Protein AF-A0A7W7VR78-F1 (afdb_monomer_lite)

pLDDT: mean 73.39, std 24.03, range [31.95, 98.5]

Organism: NCBI:txid1706840

Radius of gyration: 30.14 Å; chains: 1; bounding box: 74×43×125 Å

Foldseek 3Di:
DDDPVCLQVLLVLLLVLCVVLLCLCLQLLVLLQVFQWEDPVSQVVNVLLLVLSVLLVVLSQVLNVQSVVVPDDDDDRRDRDRHPRDRRDHDPPDGDHDLVSLVVNLVSLLRSLVSQLVSLVVSLVSQVSVVHHSVSSVSSNVSSVVSNVCSVVSVVSSVVNVVPDDDPPPPPPPPPPDDDDDDDDDDDDDDPPPPPPPVVVVVVVVCVVVVDDPDDPVVVVVVVPDDDDDDDDDPPPDDDDDDDDDD

Sequence (247 aa):
MTAPEDVPGALRTISQLAEEYGPALDRAFRVLADGALTGPGAEKLHAGMAERHAAVRHAFTLAFQQVRALGGGDHPAPHIAAPRPMPPPSPGGYVGGDPDRLNALSTELGSAGRGWESAGAALAALLARLGLGTGPGREVGQAGEWVSSQVREVNRRRDDLMKQRPQPGESFGTGDFGTGEFGAPTEPDNVIDALGDEVFAAVEKGADALGLHPLGDAARFLNDNVAEPIGRPPTSSGSRSWPQRAE

Structure (mmCIF, N/CA/C/O bac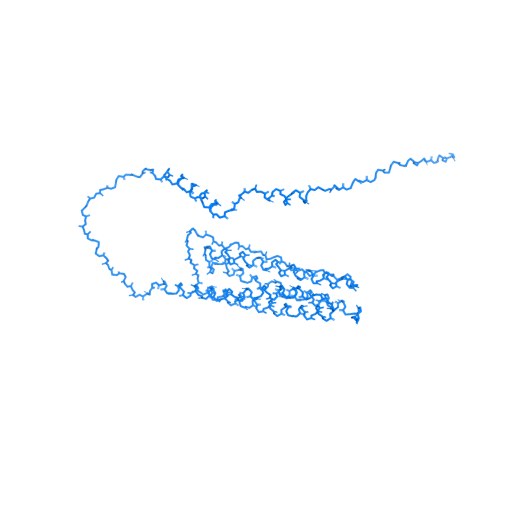kbone):
data_AF-A0A7W7VR78-F1
#
_entry.id   AF-A0A7W7VR78-F1
#
loop_
_atom_site.group_PDB
_atom_site.id
_atom_site.type_symbol
_atom_site.label_atom_id
_atom_site.label_alt_id
_atom_site.label_comp_id
_atom_site.label_asym_id
_atom_site.label_entity_id
_atom_site.label_seq_id
_atom_site.pdbx_PDB_ins_code
_atom_site.Cartn_x
_atom_site.Cartn_y
_atom_site.Cartn_z
_atom_site.occupancy
_atom_site.B_iso_or_equiv
_atom_site.auth_seq_id
_atom_site.auth_comp_id
_atom_site.auth_asym_id
_atom_site.auth_atom_id
_atom_site.pdbx_PDB_model_num
ATOM 1 N N . MET A 1 1 ? -25.988 1.558 19.457 1.00 51.75 1 MET A N 1
ATOM 2 C CA . MET A 1 1 ? -24.968 1.322 20.497 1.00 51.75 1 MET A CA 1
ATOM 3 C C . MET A 1 1 ? -24.300 0.009 20.161 1.00 51.75 1 MET A C 1
ATOM 5 O O . MET A 1 1 ? -24.985 -1.003 20.142 1.00 51.75 1 MET A O 1
ATOM 9 N N . THR A 1 2 ? -23.030 0.047 19.776 1.00 59.22 2 THR A N 1
ATOM 10 C CA . THR A 1 2 ? -22.203 -1.148 19.575 1.00 59.22 2 THR A CA 1
ATOM 11 C C . THR A 1 2 ? -21.925 -1.793 20.925 1.00 59.22 2 THR A C 1
ATOM 13 O O . THR A 1 2 ? -21.711 -1.088 21.913 1.00 59.22 2 THR A O 1
ATOM 16 N N . ALA A 1 3 ? -22.022 -3.120 20.994 1.00 68.25 3 ALA A N 1
ATOM 17 C CA . ALA A 1 3 ? -21.792 -3.823 22.243 1.00 68.25 3 ALA A CA 1
ATOM 18 C C . ALA A 1 3 ? -20.286 -3.781 22.561 1.00 68.25 3 ALA A C 1
ATOM 20 O O . ALA A 1 3 ? -19.472 -4.013 21.665 1.00 68.25 3 ALA A O 1
ATOM 21 N N . PRO A 1 4 ? -19.881 -3.516 23.815 1.00 67.50 4 PRO A N 1
ATOM 22 C CA . PRO A 1 4 ? -18.468 -3.527 24.212 1.00 67.50 4 PRO A CA 1
ATOM 23 C C . PRO A 1 4 ? -17.784 -4.886 23.959 1.00 67.50 4 PRO A C 1
ATOM 25 O O . PRO A 1 4 ? -16.562 -4.959 23.855 1.00 67.50 4 PRO A O 1
ATOM 28 N N . GLU A 1 5 ? -18.570 -5.953 23.792 1.00 72.75 5 GLU A N 1
ATOM 29 C CA . GLU A 1 5 ? -18.108 -7.303 23.455 1.00 72.75 5 GLU A CA 1
ATOM 30 C C . GLU A 1 5 ? -17.544 -7.426 22.025 1.00 72.75 5 GLU A C 1
ATOM 32 O O . GLU A 1 5 ? -16.732 -8.313 21.763 1.00 72.75 5 GLU A O 1
ATOM 37 N N . ASP A 1 6 ? -17.889 -6.511 21.111 1.00 86.81 6 ASP A N 1
ATOM 38 C CA . ASP A 1 6 ? -17.439 -6.561 19.711 1.00 86.81 6 ASP A CA 1
ATOM 39 C C . ASP A 1 6 ? -16.005 -6.025 19.518 1.00 86.81 6 ASP A C 1
ATOM 41 O O . ASP A 1 6 ? -15.344 -6.313 18.514 1.00 86.81 6 ASP A O 1
ATOM 45 N N . VAL A 1 7 ? -15.489 -5.257 20.486 1.00 90.94 7 VAL A N 1
ATOM 46 C CA . VAL A 1 7 ? -14.206 -4.544 20.369 1.00 90.94 7 VAL A CA 1
ATOM 47 C C . VAL A 1 7 ? -13.000 -5.496 20.283 1.00 90.94 7 VAL A C 1
ATOM 49 O O . VAL A 1 7 ? -12.192 -5.333 19.365 1.00 90.94 7 VAL A O 1
ATOM 52 N N . PRO A 1 8 ? -12.847 -6.525 21.145 1.00 90.19 8 PRO A N 1
ATOM 53 C CA . PRO A 1 8 ? -11.721 -7.459 21.041 1.00 90.19 8 PRO A CA 1
ATOM 54 C C . PRO A 1 8 ? -11.700 -8.239 19.718 1.00 90.19 8 PRO A C 1
ATOM 56 O O . PRO A 1 8 ? -10.628 -8.502 19.168 1.00 90.19 8 PRO A O 1
ATOM 59 N N . GLY A 1 9 ? -12.878 -8.592 19.189 1.00 91.44 9 GLY A N 1
ATOM 60 C CA . GLY A 1 9 ? -13.010 -9.255 17.890 1.00 91.44 9 GLY A CA 1
ATOM 61 C C . GLY A 1 9 ? -12.575 -8.352 16.736 1.00 91.44 9 GLY A C 1
ATOM 62 O O . GLY A 1 9 ? -11.853 -8.794 15.838 1.00 91.44 9 GLY A O 1
ATOM 63 N N . ALA A 1 10 ? -12.940 -7.070 16.791 1.00 93.19 10 ALA A N 1
ATOM 64 C CA . ALA A 1 10 ? -12.512 -6.083 15.810 1.00 93.19 10 ALA A CA 1
ATOM 65 C C . ALA A 1 10 ? -10.996 -5.836 15.844 1.00 93.19 10 ALA A C 1
ATOM 67 O O . ALA A 1 10 ? -10.370 -5.847 14.787 1.00 93.19 10 ALA A O 1
ATOM 68 N N . LEU A 1 11 ? -10.389 -5.691 17.030 1.00 93.44 11 LEU A N 1
ATOM 69 C CA . LEU A 1 11 ? -8.932 -5.529 17.163 1.00 93.44 11 LEU A CA 1
ATOM 70 C C . LEU A 1 11 ? -8.175 -6.713 16.552 1.00 93.44 11 LEU A C 1
ATOM 72 O O . LEU A 1 11 ? -7.256 -6.505 15.765 1.00 93.44 11 LEU A O 1
ATOM 76 N N . ARG A 1 12 ? -8.616 -7.946 16.836 1.00 93.00 12 ARG A N 1
ATOM 77 C CA . ARG A 1 12 ? -8.041 -9.156 16.229 1.00 93.00 12 ARG A CA 1
ATOM 78 C C . ARG A 1 12 ? -8.178 -9.149 14.706 1.00 93.00 12 ARG A C 1
ATOM 80 O O . ARG A 1 12 ? -7.225 -9.485 14.014 1.00 93.00 12 ARG A O 1
ATOM 87 N N . THR A 1 13 ? -9.344 -8.760 14.193 1.00 94.44 13 THR A N 1
ATOM 88 C CA . THR A 1 13 ? -9.602 -8.704 12.745 1.00 94.44 13 THR A CA 1
ATOM 89 C C . THR A 1 13 ? -8.691 -7.685 12.059 1.00 94.44 13 THR A C 1
ATOM 91 O O . THR A 1 13 ? -8.121 -7.982 11.015 1.00 94.44 13 THR A O 1
ATOM 94 N N . ILE A 1 14 ? -8.501 -6.502 12.656 1.00 95.06 14 ILE A N 1
ATOM 95 C CA . ILE A 1 14 ? -7.575 -5.485 12.135 1.00 95.06 14 ILE A CA 1
ATOM 96 C C . ILE A 1 14 ? -6.145 -6.028 12.110 1.00 95.06 14 ILE A C 1
ATOM 98 O O . ILE A 1 14 ? -5.465 -5.868 11.099 1.00 95.06 14 ILE A O 1
ATOM 102 N N . SER A 1 15 ? -5.703 -6.699 13.178 1.00 94.25 15 SER A N 1
ATOM 103 C CA . SER A 1 15 ? -4.373 -7.316 13.222 1.00 94.25 15 SER A CA 1
ATOM 104 C C . SER A 1 15 ? -4.187 -8.396 12.159 1.00 94.25 15 SER A C 1
ATOM 106 O O . SER A 1 15 ? -3.175 -8.386 11.469 1.00 94.25 15 SER A O 1
ATOM 108 N N . GLN A 1 16 ? -5.185 -9.256 11.948 1.00 94.69 16 GLN A N 1
ATOM 109 C CA . GLN A 1 16 ? -5.146 -10.278 10.898 1.00 94.69 16 GLN A CA 1
ATOM 110 C C . GLN A 1 16 ? -5.063 -9.663 9.496 1.00 94.69 16 GLN A C 1
ATOM 112 O O . GLN A 1 16 ? -4.213 -10.062 8.708 1.00 94.69 16 GLN A O 1
ATOM 117 N N . LEU A 1 17 ? -5.882 -8.646 9.201 1.00 95.94 17 LEU A N 1
ATOM 118 C CA . LEU A 1 17 ? -5.818 -7.934 7.919 1.00 95.94 17 LEU A CA 1
ATOM 119 C C . LEU A 1 17 ? -4.450 -7.268 7.710 1.00 95.94 17 LEU A C 1
ATOM 121 O O . LEU A 1 17 ? -3.896 -7.310 6.613 1.00 95.94 17 LEU A O 1
ATOM 125 N N . ALA A 1 18 ? -3.898 -6.659 8.757 1.00 94.69 18 ALA A N 1
ATOM 126 C CA . ALA A 1 18 ? -2.592 -6.017 8.712 1.00 94.69 18 ALA A CA 1
ATOM 127 C C . ALA A 1 18 ? -1.454 -7.025 8.469 1.00 94.69 18 ALA A C 1
ATOM 129 O O . ALA A 1 18 ? -0.556 -6.749 7.678 1.00 94.69 18 ALA A O 1
ATOM 130 N N . GLU A 1 19 ? -1.487 -8.189 9.115 1.00 93.88 19 GLU A N 1
ATOM 131 C CA . GLU A 1 19 ? -0.489 -9.251 8.937 1.00 93.88 19 GLU A CA 1
ATOM 132 C C . GLU A 1 19 ? -0.578 -9.907 7.554 1.00 93.88 19 GLU A C 1
ATOM 134 O O . GLU A 1 19 ? 0.448 -10.165 6.926 1.00 93.88 19 GLU A O 1
ATOM 139 N N . GLU A 1 20 ? -1.794 -10.143 7.059 1.00 95.06 20 GLU A N 1
ATOM 140 C CA . GLU A 1 20 ? -2.034 -10.792 5.767 1.00 95.06 20 GLU A CA 1
ATOM 141 C C . GLU A 1 20 ? -1.681 -9.874 4.588 1.00 95.06 20 GLU A C 1
ATOM 143 O O . GLU A 1 20 ? -1.002 -10.293 3.650 1.00 95.06 20 GLU A O 1
ATOM 148 N N . TYR A 1 21 ? -2.106 -8.608 4.643 1.00 94.50 21 TYR A N 1
ATOM 149 C CA . TYR A 1 21 ? -2.006 -7.679 3.512 1.00 94.50 21 TYR A CA 1
ATOM 150 C C . TYR A 1 21 ? -0.906 -6.626 3.663 1.00 94.50 21 TYR A C 1
ATOM 152 O O . TYR A 1 21 ? -0.535 -5.984 2.679 1.00 94.50 21 TYR A O 1
ATOM 160 N N . GLY A 1 22 ? -0.340 -6.456 4.858 1.00 89.81 22 GLY A N 1
ATOM 161 C CA . GLY A 1 22 ? 0.821 -5.601 5.097 1.00 89.81 22 GLY A CA 1
ATOM 162 C C . GLY A 1 22 ? 1.989 -5.871 4.139 1.00 89.81 22 GLY A C 1
ATOM 163 O O . GLY A 1 22 ? 2.419 -4.934 3.471 1.00 89.81 22 GLY A O 1
ATOM 164 N N . PRO A 1 23 ? 2.460 -7.123 3.978 1.00 92.19 23 PRO A N 1
ATOM 165 C CA . PRO A 1 23 ? 3.606 -7.444 3.124 1.00 92.19 23 PRO A CA 1
ATOM 166 C C . PRO A 1 23 ? 3.252 -7.595 1.632 1.00 92.19 23 PRO A C 1
ATOM 168 O O . PRO A 1 23 ? 4.042 -8.151 0.868 1.00 92.19 23 PRO A O 1
ATOM 171 N N . ALA A 1 24 ? 2.081 -7.134 1.174 1.00 94.31 24 ALA A N 1
ATOM 172 C CA . ALA A 1 24 ? 1.609 -7.401 -0.191 1.00 94.31 24 ALA A CA 1
ATOM 173 C C . ALA A 1 24 ? 2.563 -6.892 -1.292 1.00 94.31 24 ALA A C 1
ATOM 175 O O . ALA A 1 24 ? 2.649 -7.504 -2.355 1.00 94.31 24 ALA A O 1
ATOM 176 N N . LEU A 1 25 ? 3.315 -5.812 -1.042 1.00 94.94 25 LEU A N 1
ATOM 177 C CA . LEU A 1 25 ? 4.296 -5.281 -1.996 1.00 94.94 25 LEU A CA 1
ATOM 178 C C . LEU A 1 25 ? 5.682 -5.935 -1.920 1.00 94.94 25 LEU A C 1
ATOM 180 O O . LEU A 1 25 ? 6.511 -5.658 -2.786 1.00 94.94 25 LEU A O 1
ATOM 184 N N . ASP A 1 26 ? 5.963 -6.808 -0.950 1.00 94.12 26 ASP A N 1
ATOM 185 C CA . ASP A 1 26 ? 7.310 -7.365 -0.753 1.00 94.12 26 ASP A CA 1
ATOM 186 C C . ASP A 1 26 ? 7.843 -8.066 -2.003 1.00 94.12 26 ASP A C 1
ATOM 188 O O . ASP A 1 26 ? 9.020 -7.945 -2.347 1.00 94.12 26 ASP A O 1
ATOM 192 N N . ARG A 1 27 ? 6.974 -8.798 -2.707 1.00 94.19 27 ARG A N 1
ATOM 193 C CA . ARG A 1 27 ? 7.345 -9.480 -3.950 1.00 94.19 27 ARG A CA 1
ATOM 194 C C . ARG A 1 27 ? 7.607 -8.490 -5.079 1.00 94.19 27 ARG A C 1
ATOM 196 O O . ARG A 1 27 ? 8.615 -8.627 -5.764 1.00 94.19 27 ARG A O 1
ATOM 203 N N . ALA A 1 28 ? 6.769 -7.464 -5.225 1.00 94.69 28 ALA A N 1
ATOM 204 C CA . ALA A 1 28 ? 6.964 -6.417 -6.226 1.00 94.69 28 ALA A CA 1
ATOM 205 C C . ALA A 1 28 ? 8.278 -5.647 -5.998 1.00 94.69 28 ALA A C 1
ATOM 207 O O . ALA A 1 28 ? 9.018 -5.411 -6.952 1.00 94.69 28 ALA A O 1
ATOM 208 N N . PHE A 1 29 ? 8.621 -5.332 -4.741 1.00 94.19 29 PHE A N 1
ATOM 209 C CA . PHE A 1 29 ? 9.913 -4.733 -4.394 1.00 94.19 29 PHE A CA 1
ATOM 210 C C . PHE A 1 29 ? 11.092 -5.619 -4.796 1.00 94.19 29 PHE A C 1
ATOM 212 O O . PHE A 1 29 ? 12.050 -5.111 -5.372 1.00 94.19 29 PHE A O 1
ATOM 219 N N . ARG A 1 30 ? 11.023 -6.930 -4.529 1.00 93.25 30 ARG A N 1
ATOM 220 C CA . ARG A 1 30 ? 12.087 -7.873 -4.919 1.00 93.25 30 ARG A CA 1
ATOM 221 C C . ARG A 1 30 ? 12.252 -7.939 -6.431 1.00 93.25 30 ARG A C 1
ATOM 223 O O . ARG A 1 30 ? 13.353 -7.736 -6.917 1.00 93.25 30 ARG A O 1
ATOM 230 N N . VAL A 1 31 ? 11.159 -8.119 -7.171 1.00 93.44 31 VAL A N 1
ATOM 231 C CA . VAL A 1 31 ? 11.194 -8.179 -8.641 1.00 93.44 31 VAL A CA 1
ATOM 232 C C . VAL A 1 31 ? 11.776 -6.889 -9.235 1.00 93.44 31 VAL A C 1
ATOM 234 O O . VAL A 1 31 ? 12.556 -6.935 -10.187 1.00 93.44 31 VAL A O 1
ATOM 237 N N . LEU A 1 32 ? 11.436 -5.730 -8.663 1.00 91.19 32 LEU A N 1
ATOM 238 C CA . LEU A 1 32 ? 12.005 -4.452 -9.081 1.00 91.19 32 LEU A CA 1
ATOM 239 C C . LEU A 1 32 ? 13.507 -4.355 -8.763 1.00 91.19 32 LEU A C 1
ATOM 241 O O . LEU A 1 32 ? 14.278 -3.958 -9.635 1.00 91.19 32 LEU A O 1
ATOM 245 N N . ALA A 1 33 ? 13.920 -4.749 -7.555 1.00 88.56 33 ALA A N 1
ATOM 246 C CA . ALA A 1 33 ? 15.322 -4.769 -7.133 1.00 88.56 33 ALA A CA 1
ATOM 247 C C . ALA A 1 33 ? 16.174 -5.745 -7.963 1.00 88.56 33 ALA A C 1
ATOM 249 O O . ALA A 1 33 ? 17.332 -5.455 -8.253 1.00 88.56 33 ALA A O 1
ATOM 250 N N . ASP A 1 34 ? 15.578 -6.843 -8.429 1.00 88.81 34 ASP A N 1
ATOM 251 C CA . ASP A 1 34 ? 16.218 -7.808 -9.323 1.00 88.81 34 ASP A CA 1
ATOM 252 C C . ASP A 1 34 ? 16.432 -7.249 -10.740 1.00 88.81 34 ASP A C 1
ATOM 254 O O . ASP A 1 34 ? 17.023 -7.922 -11.580 1.00 88.81 34 ASP A O 1
ATOM 258 N N . GLY A 1 35 ? 15.991 -6.021 -11.033 1.00 86.94 35 GLY A N 1
ATOM 259 C CA . GLY A 1 35 ? 16.227 -5.347 -12.309 1.00 86.94 35 GLY A CA 1
ATOM 260 C C . GLY A 1 35 ? 15.115 -5.560 -13.334 1.00 86.94 35 GLY A C 1
ATOM 261 O O . GLY A 1 35 ? 15.385 -5.577 -14.534 1.00 86.94 35 GLY A O 1
ATOM 262 N N . ALA A 1 36 ? 13.861 -5.729 -12.894 1.00 90.12 36 ALA A N 1
ATOM 263 C CA . ALA A 1 36 ? 12.715 -5.698 -13.811 1.00 90.12 36 ALA A CA 1
ATOM 264 C C . ALA A 1 36 ? 12.648 -4.389 -14.604 1.00 90.12 36 ALA A C 1
ATOM 266 O O . ALA A 1 36 ? 12.268 -4.378 -15.770 1.00 90.12 36 ALA A O 1
ATOM 267 N N . LEU A 1 37 ? 13.044 -3.288 -13.974 1.00 88.12 37 LEU A N 1
ATOM 268 C CA . LEU A 1 37 ? 13.076 -1.966 -14.568 1.00 88.12 37 LEU A CA 1
ATOM 269 C C . LEU A 1 37 ? 14.305 -1.231 -14.036 1.00 88.12 37 LEU A C 1
ATOM 271 O O . LEU A 1 37 ? 14.565 -1.275 -12.835 1.00 88.12 37 LEU A O 1
ATOM 275 N N . THR A 1 38 ? 15.028 -0.534 -14.909 1.00 87.69 38 THR A N 1
ATOM 276 C CA . THR A 1 38 ? 16.183 0.292 -14.535 1.00 87.69 38 THR A CA 1
ATOM 277 C C . THR A 1 38 ? 15.978 1.761 -14.903 1.00 87.69 38 THR A C 1
ATOM 279 O O . THR A 1 38 ? 15.147 2.112 -15.748 1.00 87.69 38 THR A O 1
ATOM 282 N N . GLY A 1 39 ? 16.738 2.641 -14.248 1.00 86.12 39 GLY A N 1
ATOM 283 C CA . GLY A 1 39 ? 16.732 4.082 -14.504 1.00 86.12 39 GLY A CA 1
ATOM 284 C C . GLY A 1 39 ? 15.610 4.855 -13.787 1.00 86.12 39 GLY A C 1
ATOM 285 O O . GLY A 1 39 ? 14.952 4.321 -12.889 1.00 86.12 39 GLY A O 1
ATOM 286 N N . PRO A 1 40 ? 15.335 6.112 -14.194 1.00 85.75 40 PRO A N 1
ATOM 287 C CA . PRO A 1 40 ? 14.462 7.030 -13.446 1.00 85.75 40 PRO A CA 1
ATOM 288 C C . PRO A 1 40 ? 13.026 6.525 -13.261 1.00 85.75 40 PRO A C 1
ATOM 290 O O . PRO A 1 40 ? 12.329 6.878 -12.310 1.00 85.75 40 PRO A O 1
ATOM 293 N N . GLY A 1 41 ? 12.553 5.694 -14.191 1.00 86.81 41 GLY A N 1
ATOM 294 C CA . GLY A 1 41 ? 11.244 5.063 -14.093 1.00 86.81 41 GLY A CA 1
ATOM 295 C C . GLY A 1 41 ? 11.153 4.039 -12.960 1.00 86.81 41 GLY A C 1
ATOM 296 O O . GLY A 1 41 ? 10.081 3.911 -12.370 1.00 86.81 41 GLY A O 1
ATOM 297 N N . ALA A 1 42 ? 12.245 3.323 -12.672 1.00 89.88 42 ALA A N 1
ATOM 298 C CA . ALA A 1 42 ? 12.335 2.359 -11.578 1.00 89.88 42 ALA A CA 1
ATOM 299 C C . ALA A 1 42 ? 12.353 3.072 -10.229 1.00 89.88 42 ALA A C 1
ATOM 301 O O . ALA A 1 42 ? 11.603 2.706 -9.331 1.00 89.88 42 ALA A O 1
ATOM 302 N N . GLU A 1 43 ? 13.145 4.140 -10.123 1.00 89.00 43 GLU A N 1
ATOM 303 C CA . GLU A 1 43 ? 13.258 4.966 -8.918 1.00 89.00 43 GLU A CA 1
ATOM 304 C C . GLU A 1 43 ? 11.910 5.592 -8.536 1.00 89.00 43 GLU A C 1
ATOM 306 O O . GLU A 1 43 ? 11.481 5.491 -7.387 1.00 89.00 43 GLU A O 1
ATOM 311 N N . LYS A 1 44 ? 11.184 6.157 -9.513 1.00 91.56 44 LYS A N 1
ATOM 312 C CA . LYS A 1 44 ? 9.837 6.713 -9.297 1.00 91.56 44 LYS A CA 1
ATOM 313 C C . LYS A 1 44 ? 8.835 5.656 -8.835 1.00 91.56 44 LYS A C 1
ATOM 315 O O . LYS A 1 44 ? 8.080 5.902 -7.896 1.00 91.56 44 LYS A O 1
ATOM 320 N N . LEU A 1 45 ? 8.825 4.486 -9.480 1.00 93.75 45 LEU A N 1
ATOM 321 C CA . LEU A 1 45 ? 7.934 3.389 -9.096 1.00 93.75 45 LEU A CA 1
ATOM 322 C C . LEU A 1 45 ? 8.259 2.887 -7.684 1.00 93.75 45 LEU A C 1
ATOM 324 O O . LEU A 1 45 ? 7.358 2.713 -6.867 1.00 93.75 45 LEU A O 1
ATOM 328 N N . HIS A 1 46 ? 9.544 2.710 -7.386 1.00 93.69 46 HIS A N 1
ATOM 329 C CA . HIS A 1 46 ? 10.031 2.298 -6.078 1.00 93.69 46 HIS A CA 1
ATOM 330 C C . HIS A 1 46 ? 9.612 3.279 -4.973 1.00 93.69 46 HIS A C 1
ATOM 332 O O . HIS A 1 46 ? 9.050 2.862 -3.961 1.00 93.69 46 HIS A O 1
ATOM 338 N N . ALA A 1 47 ? 9.846 4.580 -5.176 1.00 93.12 47 ALA A N 1
ATOM 339 C CA . ALA A 1 47 ? 9.462 5.622 -4.228 1.00 93.12 47 ALA A CA 1
ATOM 340 C C . ALA A 1 47 ? 7.945 5.638 -3.983 1.00 93.12 47 ALA A C 1
ATOM 342 O O . ALA A 1 47 ? 7.515 5.639 -2.831 1.00 93.12 47 ALA A O 1
ATOM 343 N N . GLY A 1 48 ? 7.139 5.554 -5.048 1.00 95.81 48 GLY A N 1
ATOM 344 C CA . GLY A 1 48 ? 5.681 5.495 -4.927 1.00 95.81 48 GLY A CA 1
ATOM 345 C C . GLY A 1 48 ? 5.193 4.253 -4.171 1.00 95.81 48 GLY A C 1
ATOM 346 O O . GLY A 1 48 ? 4.333 4.358 -3.299 1.00 95.81 48 GLY A O 1
ATOM 347 N N . MET A 1 49 ? 5.779 3.078 -4.429 1.00 96.25 49 MET A N 1
ATOM 348 C CA . MET A 1 49 ? 5.471 1.858 -3.671 1.00 96.25 49 MET A CA 1
ATOM 349 C C . MET A 1 49 ? 5.808 2.009 -2.183 1.00 96.25 49 MET A C 1
ATOM 351 O O . MET A 1 49 ? 5.012 1.616 -1.329 1.00 96.25 49 MET A O 1
ATOM 355 N N . ALA A 1 50 ? 6.962 2.599 -1.859 1.00 94.88 50 ALA A N 1
ATOM 356 C CA . ALA A 1 50 ? 7.385 2.816 -0.477 1.00 94.88 50 ALA A CA 1
ATOM 357 C C . ALA A 1 50 ? 6.457 3.795 0.257 1.00 94.88 50 ALA A C 1
ATOM 359 O O . ALA A 1 50 ? 6.046 3.527 1.387 1.00 94.88 50 ALA A O 1
ATOM 360 N N . GLU A 1 51 ? 6.069 4.886 -0.406 1.00 95.56 51 GLU A N 1
ATOM 361 C CA . GLU A 1 51 ? 5.112 5.865 0.112 1.00 95.56 51 GLU A CA 1
ATOM 362 C C . GLU A 1 51 ? 3.751 5.218 0.406 1.00 95.56 51 GLU A C 1
ATOM 364 O O . GLU A 1 51 ? 3.216 5.357 1.507 1.00 95.56 51 GLU A O 1
ATOM 369 N N . ARG A 1 52 ? 3.196 4.451 -0.542 1.00 97.06 52 ARG A N 1
ATOM 370 C CA . ARG A 1 52 ? 1.898 3.784 -0.353 1.00 97.06 52 ARG A CA 1
ATOM 371 C C . ARG A 1 52 ? 1.949 2.697 0.707 1.00 97.06 52 ARG A C 1
ATOM 373 O O . ARG A 1 52 ? 1.019 2.586 1.499 1.00 97.06 52 ARG A O 1
ATOM 380 N N . HIS A 1 53 ? 3.050 1.959 0.799 1.00 95.12 53 HIS A N 1
ATOM 381 C CA . HIS A 1 53 ? 3.247 1.015 1.891 1.00 95.12 53 HIS A CA 1
ATOM 382 C C . HIS A 1 53 ? 3.263 1.723 3.253 1.00 95.12 53 HIS A C 1
ATOM 384 O O . HIS A 1 53 ? 2.643 1.253 4.206 1.00 95.12 53 HIS A O 1
ATOM 390 N N . ALA A 1 54 ? 3.945 2.866 3.372 1.00 94.06 54 ALA A N 1
ATOM 391 C CA . ALA A 1 54 ? 3.934 3.660 4.599 1.00 94.06 54 ALA A CA 1
ATOM 392 C C . ALA A 1 54 ? 2.520 4.164 4.945 1.00 94.06 54 ALA A C 1
ATOM 394 O O . ALA A 1 54 ? 2.116 4.070 6.105 1.00 94.06 54 ALA A O 1
ATOM 395 N N . ALA A 1 55 ? 1.749 4.609 3.947 1.00 95.50 55 ALA A N 1
ATOM 396 C CA . ALA A 1 55 ? 0.357 5.021 4.127 1.00 95.50 55 ALA A CA 1
ATOM 397 C C . ALA A 1 55 ? -0.533 3.866 4.625 1.00 95.50 55 ALA A C 1
ATOM 399 O O . ALA A 1 55 ? -1.241 4.023 5.615 1.00 95.50 55 ALA A O 1
ATOM 400 N N . VAL A 1 56 ? -0.432 2.675 4.024 1.00 96.44 56 VAL A N 1
ATOM 401 C CA . VAL A 1 56 ? -1.177 1.478 4.462 1.00 96.44 56 VAL A CA 1
ATOM 402 C C . VAL A 1 56 ? -0.834 1.107 5.909 1.00 96.44 56 VAL A C 1
ATOM 404 O O . VAL A 1 56 ? -1.729 0.855 6.717 1.00 96.44 56 VAL A O 1
ATOM 407 N N . ARG A 1 57 ? 0.454 1.140 6.279 1.00 95.25 57 ARG A N 1
ATOM 408 C CA . ARG A 1 57 ? 0.900 0.908 7.666 1.00 95.25 57 ARG A CA 1
ATOM 409 C C . ARG A 1 57 ? 0.285 1.894 8.650 1.00 95.25 57 ARG A C 1
ATOM 411 O O . ARG A 1 57 ? -0.153 1.501 9.736 1.00 95.25 57 ARG A O 1
ATOM 418 N N . HIS A 1 58 ? 0.280 3.169 8.274 1.00 95.31 58 HIS A N 1
ATOM 419 C CA . HIS A 1 58 ? -0.300 4.226 9.085 1.00 95.31 58 HIS A CA 1
ATOM 420 C C . HIS A 1 58 ? -1.808 4.014 9.259 1.00 95.31 58 HIS A C 1
ATOM 422 O O . HIS A 1 58 ? -2.286 4.008 10.392 1.00 95.31 58 HIS A O 1
ATOM 428 N N . ALA A 1 59 ? -2.532 3.730 8.175 1.00 97.19 59 ALA A N 1
ATOM 429 C CA . ALA A 1 59 ? -3.972 3.504 8.192 1.00 97.19 59 ALA A CA 1
ATOM 430 C C . ALA A 1 59 ? -4.377 2.329 9.102 1.00 97.19 59 ALA A C 1
ATOM 432 O O . ALA A 1 59 ? -5.265 2.477 9.943 1.00 97.19 59 ALA A O 1
ATOM 433 N N . PHE A 1 60 ? -3.698 1.179 9.018 1.00 96.56 60 PHE A N 1
ATOM 434 C CA . PHE A 1 60 ? -3.970 0.053 9.923 1.00 96.56 60 PHE A CA 1
ATOM 435 C C . PHE A 1 60 ? -3.698 0.400 11.392 1.00 96.56 60 PHE A C 1
ATOM 437 O O . PHE A 1 60 ? -4.502 0.065 12.265 1.00 96.56 60 PHE A O 1
ATOM 444 N N . THR A 1 61 ? -2.604 1.116 11.671 1.00 95.31 61 THR A N 1
ATOM 445 C CA . THR A 1 61 ? -2.286 1.595 13.027 1.00 95.31 61 THR A CA 1
ATOM 446 C C . THR A 1 61 ? -3.370 2.536 13.556 1.00 95.31 61 THR A C 1
ATOM 448 O O . THR A 1 61 ? -3.828 2.379 14.688 1.00 95.31 61 THR A O 1
ATOM 451 N N . LEU A 1 62 ? -3.816 3.486 12.731 1.00 96.19 62 LEU A N 1
ATOM 452 C CA . LEU A 1 62 ? -4.851 4.454 13.079 1.00 96.19 62 LEU A CA 1
ATOM 453 C C . LEU A 1 62 ? -6.188 3.757 13.363 1.00 96.19 62 LEU A C 1
ATOM 455 O O . LEU A 1 62 ? -6.809 4.016 14.393 1.00 96.19 62 LEU A O 1
ATOM 459 N N . ALA A 1 63 ? -6.608 2.830 12.498 1.00 96.25 63 ALA A N 1
ATOM 460 C CA . ALA A 1 63 ? -7.828 2.051 12.694 1.00 96.25 63 ALA A CA 1
ATOM 461 C C . ALA A 1 63 ? -7.787 1.243 13.998 1.00 96.25 63 ALA A C 1
ATOM 463 O O . ALA A 1 63 ? -8.756 1.228 14.758 1.00 96.25 63 ALA A O 1
ATOM 464 N N . PHE A 1 64 ? -6.648 0.612 14.292 1.00 95.12 64 PHE A N 1
ATOM 465 C CA . PHE A 1 64 ? -6.458 -0.126 15.535 1.00 95.12 64 PHE A CA 1
ATOM 466 C C . PHE A 1 64 ? -6.598 0.775 16.768 1.00 95.12 64 PHE A C 1
ATOM 468 O O . PHE A 1 64 ? -7.302 0.430 17.716 1.00 95.12 64 PHE A O 1
ATOM 475 N N . GLN A 1 65 ? -5.966 1.952 16.750 1.00 93.88 65 GLN A N 1
ATOM 476 C CA . GLN A 1 65 ? -6.056 2.927 17.839 1.00 93.88 65 GLN A CA 1
ATOM 477 C C . GLN A 1 65 ? -7.489 3.434 18.041 1.00 93.88 65 GLN A C 1
ATOM 479 O O . GLN A 1 65 ? -7.944 3.523 19.182 1.00 93.88 65 GLN A O 1
ATOM 484 N N . GLN A 1 66 ? -8.220 3.704 16.955 1.00 94.62 66 GLN A N 1
ATOM 485 C CA . GLN A 1 66 ? -9.625 4.122 17.009 1.00 94.62 66 GLN A CA 1
ATOM 486 C C . GLN A 1 66 ? -10.515 3.057 17.657 1.00 94.62 66 GLN A C 1
ATOM 488 O O . GLN A 1 66 ? -11.328 3.380 18.520 1.00 94.62 66 GLN A O 1
ATOM 493 N N . VAL A 1 67 ? -10.339 1.784 17.290 1.00 93.75 67 VAL A N 1
ATOM 494 C CA . VAL A 1 67 ? -11.095 0.680 17.899 1.00 93.75 67 VAL A CA 1
ATOM 495 C C . VAL A 1 67 ? -10.691 0.475 19.360 1.00 93.75 67 VAL A C 1
ATOM 497 O O . VAL A 1 67 ? -11.558 0.279 20.209 1.00 93.75 67 VAL A O 1
ATOM 500 N N . ARG A 1 68 ? -9.399 0.582 19.694 1.00 92.25 68 ARG A N 1
ATOM 501 C CA . ARG A 1 68 ? -8.916 0.450 21.079 1.00 92.25 68 ARG A CA 1
ATOM 502 C C . ARG A 1 68 ? -9.517 1.523 21.990 1.00 92.25 68 ARG A C 1
ATOM 504 O O . ARG A 1 68 ? -9.900 1.214 23.117 1.00 92.25 68 ARG A O 1
ATOM 511 N N . ALA A 1 69 ? -9.663 2.750 21.489 1.00 92.06 69 ALA A N 1
ATOM 512 C CA . ALA A 1 69 ? -10.255 3.868 22.222 1.00 92.06 69 ALA A CA 1
ATOM 513 C C . ALA A 1 69 ? -11.730 3.651 22.621 1.00 92.06 69 ALA A C 1
ATOM 515 O O . ALA A 1 69 ? -12.204 4.317 23.537 1.00 92.06 69 ALA A O 1
ATOM 516 N N . LEU A 1 70 ? -12.445 2.698 22.005 1.00 90.25 70 LEU A N 1
ATOM 517 C CA . LEU A 1 70 ? -13.818 2.332 22.388 1.00 90.25 70 LEU A CA 1
ATOM 518 C C . LEU A 1 70 ? -13.908 1.507 23.688 1.00 90.25 70 LEU A C 1
ATOM 520 O O . LEU A 1 70 ? -15.009 1.159 24.107 1.00 90.25 70 LEU A O 1
ATOM 524 N N . GLY A 1 71 ? -12.779 1.197 24.332 1.00 82.50 71 GLY A N 1
ATOM 525 C CA . GLY A 1 71 ? -12.731 0.433 25.585 1.00 82.50 71 GLY A CA 1
ATOM 526 C C . GLY A 1 71 ? -12.157 -0.978 25.437 1.00 82.50 71 GLY A C 1
ATOM 527 O O . GLY A 1 71 ? -12.464 -1.855 26.240 1.00 82.50 71 GLY A O 1
ATOM 528 N N . GLY A 1 72 ? -11.338 -1.213 24.406 1.00 68.25 72 GLY A N 1
ATOM 529 C CA . GLY A 1 72 ? -10.697 -2.505 24.162 1.00 68.25 72 GLY A CA 1
ATOM 530 C C . GLY A 1 72 ? -9.535 -2.773 25.120 1.00 68.25 72 GLY A C 1
ATOM 531 O O . GLY A 1 72 ? -8.726 -1.883 25.379 1.00 68.25 72 GLY A O 1
ATOM 532 N N . GLY A 1 73 ? -9.448 -4.010 25.623 1.00 64.75 73 GLY A N 1
ATOM 533 C CA . GLY A 1 73 ? -8.356 -4.480 26.486 1.00 64.75 73 GLY A CA 1
ATOM 534 C C . GLY A 1 73 ? -6.972 -4.469 25.818 1.00 64.75 73 GLY A C 1
ATOM 535 O O . GLY A 1 73 ? -6.807 -4.014 24.685 1.00 64.75 73 GLY A O 1
ATOM 536 N N . ASP A 1 74 ? -5.965 -4.996 26.519 1.00 70.62 74 ASP A N 1
ATOM 537 C CA . ASP A 1 74 ? -4.582 -5.097 26.028 1.00 70.62 74 ASP A CA 1
ATOM 538 C C . ASP A 1 74 ? -4.460 -6.124 24.887 1.00 70.62 74 ASP A C 1
ATOM 540 O O . ASP A 1 74 ? -4.073 -7.275 25.075 1.00 70.62 74 ASP A O 1
ATOM 544 N N . HIS A 1 75 ? -4.826 -5.712 23.674 1.00 77.25 75 HIS A N 1
ATOM 545 C CA . HIS A 1 75 ? -4.474 -6.424 22.452 1.00 77.25 75 HIS A CA 1
ATOM 546 C C . HIS A 1 75 ? -3.200 -5.805 21.861 1.00 77.25 75 HIS A C 1
ATOM 548 O O . HIS A 1 75 ? -3.105 -4.571 21.801 1.00 77.25 75 HIS A O 1
ATOM 554 N N . PRO A 1 76 ? -2.216 -6.613 21.423 1.00 79.50 76 PRO A N 1
ATOM 555 C CA . PRO A 1 76 ? -1.014 -6.082 20.799 1.00 79.50 76 PRO A CA 1
ATOM 556 C C . PRO A 1 76 ? -1.373 -5.337 19.513 1.00 79.50 76 PRO A C 1
ATOM 558 O O . PRO A 1 76 ? -2.246 -5.761 18.753 1.00 79.50 76 PRO A O 1
ATOM 561 N N . ALA A 1 77 ? -0.694 -4.215 19.286 1.00 78.62 77 ALA A N 1
ATOM 562 C CA . ALA A 1 77 ? -0.856 -3.457 18.057 1.00 78.62 77 ALA A CA 1
ATOM 563 C C . ALA A 1 77 ? -0.427 -4.301 16.842 1.00 78.62 77 ALA A C 1
ATOM 565 O O . ALA A 1 77 ? 0.532 -5.071 16.954 1.00 78.62 77 ALA A O 1
ATOM 566 N N . PRO A 1 78 ? -1.091 -4.138 15.684 1.00 80.69 78 PRO A N 1
ATOM 567 C CA . PRO A 1 78 ? -0.711 -4.811 14.453 1.00 80.69 78 PRO A CA 1
ATOM 568 C C . PRO A 1 78 ? 0.739 -4.492 14.108 1.00 80.69 78 PRO A C 1
ATOM 570 O O . PRO A 1 78 ? 1.131 -3.322 14.040 1.00 80.69 78 PRO A O 1
ATOM 573 N N . HIS A 1 79 ? 1.537 -5.527 13.855 1.00 79.38 79 HIS A N 1
ATOM 574 C CA . HIS A 1 79 ? 2.890 -5.346 13.359 1.00 79.38 79 HIS A CA 1
ATOM 575 C C . HIS A 1 79 ? 2.907 -5.494 11.844 1.00 79.38 79 HIS A C 1
ATOM 577 O O . HIS A 1 79 ? 2.928 -6.598 11.311 1.00 79.38 79 HIS A O 1
ATOM 583 N N . ILE A 1 80 ? 2.963 -4.364 11.147 1.00 78.12 80 ILE A N 1
ATOM 584 C CA . ILE A 1 80 ? 3.311 -4.360 9.731 1.00 78.12 80 ILE A CA 1
ATOM 585 C C . ILE A 1 80 ? 4.781 -3.987 9.645 1.00 78.12 80 ILE A C 1
ATOM 587 O O . ILE A 1 80 ? 5.158 -2.838 9.931 1.00 78.12 80 ILE A O 1
ATOM 591 N N . ALA A 1 81 ? 5.606 -4.968 9.282 1.00 76.00 81 ALA A N 1
ATOM 592 C CA . ALA A 1 81 ? 7.021 -4.749 9.050 1.00 76.00 81 ALA A CA 1
ATOM 593 C C . ALA A 1 81 ? 7.191 -3.646 8.000 1.00 76.00 81 ALA A C 1
ATOM 595 O O . ALA A 1 81 ? 6.453 -3.580 7.018 1.00 76.00 81 ALA A O 1
ATOM 596 N N . ALA A 1 82 ? 8.152 -2.748 8.215 1.00 68.62 82 ALA A N 1
ATOM 597 C CA . ALA A 1 82 ? 8.609 -1.938 7.098 1.00 68.62 82 ALA A CA 1
ATOM 598 C C . ALA A 1 82 ? 9.168 -2.905 6.042 1.00 68.62 82 ALA A C 1
ATOM 600 O O . ALA A 1 82 ? 9.860 -3.859 6.430 1.00 68.62 82 ALA A O 1
ATOM 601 N N . PRO A 1 83 ? 8.919 -2.670 4.742 1.00 66.38 83 PRO A N 1
ATOM 602 C CA . PRO A 1 83 ? 9.644 -3.418 3.742 1.00 66.38 83 PRO A CA 1
ATOM 603 C C . PRO A 1 83 ? 11.132 -3.159 3.996 1.00 66.38 83 PRO A C 1
ATOM 605 O O . PRO A 1 83 ? 11.522 -2.124 4.553 1.00 66.38 83 PRO A O 1
ATOM 608 N N . ARG A 1 84 ? 11.986 -4.080 3.565 1.00 66.06 84 ARG A N 1
ATOM 609 C CA . ARG A 1 84 ? 13.410 -3.788 3.390 1.00 66.06 84 ARG A CA 1
ATOM 610 C C . ARG A 1 84 ? 13.650 -3.591 1.898 1.00 66.06 84 ARG A C 1
ATOM 612 O O . ARG A 1 84 ? 14.153 -4.519 1.264 1.00 66.06 84 ARG A O 1
ATOM 619 N N . PRO A 1 85 ? 13.222 -2.459 1.303 1.00 61.81 85 PRO A N 1
ATOM 620 C CA . PRO A 1 85 ? 13.500 -2.234 -0.095 1.00 61.81 85 PRO A CA 1
ATOM 621 C C . PRO A 1 85 ? 15.008 -2.099 -0.254 1.00 61.81 85 PRO A C 1
ATOM 623 O O . PRO A 1 85 ? 15.632 -1.244 0.378 1.00 61.81 85 PRO A O 1
ATOM 626 N N . MET A 1 86 ? 15.593 -2.943 -1.093 1.00 67.75 86 MET A N 1
ATOM 627 C CA . MET A 1 86 ? 16.879 -2.606 -1.681 1.00 67.75 86 MET A CA 1
ATOM 628 C C . MET A 1 86 ? 16.590 -1.651 -2.841 1.00 67.75 86 MET A C 1
ATOM 630 O O . MET A 1 86 ? 15.692 -1.948 -3.636 1.00 67.75 86 MET A O 1
ATOM 634 N N . PRO A 1 87 ? 17.294 -0.510 -2.932 1.00 67.50 87 PRO A N 1
ATOM 635 C CA . PRO A 1 87 ? 17.133 0.374 -4.072 1.00 67.50 87 PRO A CA 1
ATOM 636 C C . PRO A 1 87 ? 17.403 -0.411 -5.362 1.00 67.50 87 PRO A C 1
ATOM 638 O O . PRO A 1 87 ? 18.309 -1.253 -5.373 1.00 67.50 87 PRO A O 1
ATOM 641 N N . PRO A 1 88 ? 16.632 -0.170 -6.439 1.00 64.12 88 PRO A N 1
ATOM 642 C CA . PRO A 1 88 ? 16.942 -0.780 -7.71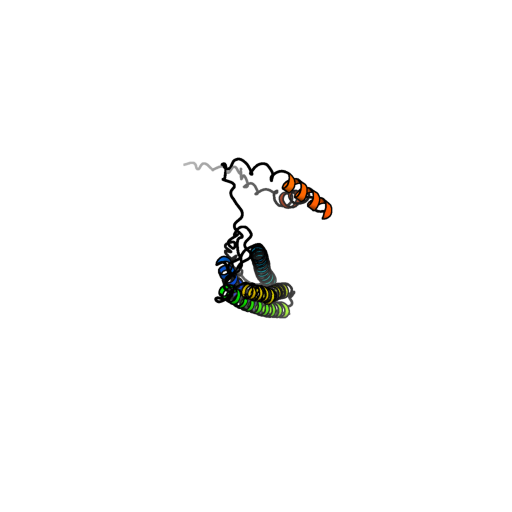9 1.00 64.12 88 PRO A CA 1
ATOM 643 C C . PRO A 1 88 ? 18.352 -0.351 -8.154 1.00 64.12 88 PRO A C 1
ATOM 645 O O . PRO A 1 88 ? 18.786 0.756 -7.820 1.00 64.12 88 PRO A O 1
ATOM 648 N N . PRO A 1 89 ? 19.084 -1.197 -8.895 1.00 63.34 89 PRO A N 1
ATOM 649 C CA . PRO A 1 89 ? 20.370 -0.798 -9.447 1.00 63.34 89 PRO A CA 1
ATOM 650 C C . PRO A 1 89 ? 20.191 0.450 -10.325 1.00 63.34 89 PRO A C 1
ATOM 652 O O . PRO A 1 89 ? 19.325 0.469 -11.203 1.00 63.34 89 PRO A O 1
ATOM 655 N N . SER A 1 90 ? 21.016 1.480 -10.102 1.00 57.03 90 SER A N 1
ATOM 656 C CA . SER A 1 90 ? 21.106 2.668 -10.964 1.00 57.03 90 SER A CA 1
ATOM 657 C C . SER A 1 90 ? 22.244 2.482 -11.978 1.00 57.03 90 SER A C 1
ATOM 659 O O . SER A 1 90 ? 23.384 2.846 -11.685 1.00 57.03 90 SER A O 1
ATOM 661 N N . PRO A 1 91 ? 22.006 1.911 -13.174 1.00 55.38 91 PRO A N 1
ATOM 662 C CA . PRO A 1 91 ? 22.973 2.005 -14.255 1.00 55.38 91 PRO A CA 1
ATOM 663 C C . PRO A 1 91 ? 22.920 3.426 -14.827 1.00 55.38 91 PRO A C 1
ATOM 665 O O . PRO A 1 91 ? 21.839 3.950 -15.098 1.00 55.38 91 PRO A O 1
ATOM 668 N N . GLY A 1 92 ? 24.079 4.059 -15.012 1.00 47.44 92 GLY A N 1
ATOM 669 C CA . GLY A 1 92 ? 24.174 5.388 -15.618 1.00 47.44 92 GLY A CA 1
ATOM 670 C C . GLY A 1 92 ? 23.444 5.440 -16.965 1.00 47.44 92 GLY A C 1
ATOM 671 O O . GLY A 1 92 ? 23.885 4.837 -17.937 1.00 47.44 92 GLY A O 1
ATOM 672 N N . GLY A 1 93 ? 22.296 6.120 -17.007 1.00 50.91 93 GLY A N 1
ATOM 673 C CA . GLY A 1 93 ? 21.559 6.461 -18.229 1.00 50.91 93 GLY A CA 1
ATOM 674 C C . GLY A 1 93 ? 20.799 5.337 -18.954 1.00 50.91 93 GLY A C 1
ATOM 675 O O . GLY A 1 93 ? 19.953 5.654 -19.789 1.00 50.91 93 GLY A O 1
ATOM 676 N N . TYR A 1 94 ? 21.023 4.052 -18.657 1.00 52.16 94 TYR A N 1
ATOM 677 C CA . TYR A 1 94 ? 20.340 2.958 -19.366 1.00 52.16 94 TYR A CA 1
ATOM 678 C C . TYR A 1 94 ? 18.895 2.752 -18.880 1.00 52.16 94 TYR A C 1
ATOM 680 O O . TYR A 1 94 ? 18.643 2.230 -17.788 1.00 52.16 94 TYR A O 1
ATOM 688 N N . VAL A 1 95 ? 17.937 3.109 -19.741 1.00 63.72 95 VAL A N 1
ATOM 689 C CA . VAL A 1 95 ? 16.530 2.702 -19.634 1.00 63.72 95 VAL A CA 1
ATOM 690 C C . VAL A 1 95 ? 16.413 1.299 -20.221 1.00 63.72 95 VAL A C 1
ATOM 692 O O . VAL A 1 95 ? 16.458 1.116 -21.433 1.00 63.72 95 VAL A O 1
ATOM 695 N N . GLY A 1 96 ? 16.311 0.298 -19.355 1.00 67.56 96 GLY A N 1
ATOM 696 C CA . GLY A 1 96 ? 16.237 -1.102 -19.745 1.00 67.56 96 GLY A CA 1
ATOM 697 C C . GLY A 1 96 ? 15.425 -1.918 -18.750 1.00 67.56 96 GLY A C 1
ATOM 698 O O . GLY A 1 96 ? 15.010 -1.442 -17.692 1.00 67.56 96 GLY A O 1
ATOM 699 N N . GLY A 1 97 ? 15.158 -3.161 -19.117 1.00 78.62 97 GLY A N 1
ATOM 700 C CA . GLY A 1 97 ? 14.449 -4.109 -18.274 1.00 78.62 97 GLY A CA 1
ATOM 701 C C . GLY A 1 97 ? 14.406 -5.473 -18.936 1.00 78.62 97 GLY A C 1
ATOM 702 O O . GLY A 1 97 ? 14.499 -5.588 -20.160 1.00 78.62 97 GLY A O 1
ATOM 703 N N . ASP A 1 98 ? 14.272 -6.505 -18.117 1.00 84.31 98 ASP A N 1
ATOM 704 C CA . ASP A 1 98 ? 13.963 -7.845 -18.595 1.00 84.31 98 ASP A CA 1
ATOM 705 C C . ASP A 1 98 ? 12.438 -7.956 -18.788 1.00 84.31 98 ASP A C 1
ATOM 707 O O . ASP A 1 98 ? 11.689 -7.811 -17.816 1.00 84.31 98 ASP A O 1
ATOM 711 N N . PRO A 1 99 ? 11.945 -8.192 -20.015 1.00 87.00 99 PRO A N 1
ATOM 712 C CA . PRO A 1 99 ? 10.516 -8.288 -20.284 1.00 87.00 99 PRO A CA 1
ATOM 713 C C . PRO A 1 99 ? 9.785 -9.361 -19.475 1.00 87.00 99 PRO A C 1
ATOM 715 O O . PRO A 1 99 ? 8.631 -9.144 -19.092 1.00 87.00 99 PRO A O 1
ATOM 718 N N . ASP A 1 100 ? 10.447 -10.480 -19.174 1.00 89.25 100 ASP A N 1
ATOM 719 C CA . ASP A 1 100 ? 9.857 -11.545 -18.362 1.00 89.25 100 ASP A CA 1
ATOM 720 C C . ASP A 1 100 ? 9.688 -11.074 -16.912 1.00 89.25 100 ASP A C 1
ATOM 722 O O . ASP A 1 100 ? 8.656 -11.310 -16.276 1.00 89.25 100 ASP A O 1
ATOM 726 N N . ARG A 1 101 ? 10.649 -10.292 -16.408 1.00 92.69 101 ARG A N 1
ATOM 727 C CA . ARG A 1 101 ? 10.563 -9.666 -15.083 1.00 92.69 101 ARG A CA 1
ATOM 728 C C . ARG A 1 101 ? 9.566 -8.516 -15.036 1.00 92.69 101 ARG A C 1
ATOM 730 O O . ARG A 1 101 ? 8.923 -8.340 -14.008 1.00 92.69 101 ARG A O 1
ATOM 737 N N . LEU A 1 102 ? 9.374 -7.762 -16.120 1.00 92.94 102 LEU A N 1
ATOM 738 C CA . LEU A 1 102 ? 8.288 -6.775 -16.207 1.00 92.94 102 LEU A CA 1
ATOM 739 C C . LEU A 1 102 ? 6.914 -7.450 -16.150 1.00 92.94 102 LEU A C 1
ATOM 741 O O . LEU A 1 102 ? 5.998 -6.919 -15.526 1.00 92.94 102 LEU A O 1
ATOM 745 N N . ASN A 1 103 ? 6.774 -8.637 -16.745 1.00 94.38 103 ASN A N 1
ATOM 746 C CA . ASN A 1 103 ? 5.553 -9.431 -16.637 1.00 94.38 103 ASN A CA 1
ATOM 747 C C . ASN A 1 103 ? 5.342 -9.993 -15.217 1.00 94.38 103 ASN A C 1
ATOM 749 O O . ASN A 1 103 ? 4.224 -9.989 -14.697 1.00 94.38 103 ASN A O 1
ATOM 753 N N . ALA A 1 104 ? 6.416 -10.431 -14.554 1.00 95.62 104 ALA A N 1
ATOM 754 C CA . ALA A 1 104 ? 6.360 -10.802 -13.141 1.00 95.62 104 ALA A CA 1
ATOM 755 C C . ALA A 1 104 ? 5.973 -9.596 -12.266 1.00 95.62 104 ALA A C 1
ATOM 757 O O . ALA A 1 104 ? 5.082 -9.699 -11.427 1.00 95.62 104 ALA A O 1
ATOM 758 N N . LEU A 1 105 ? 6.568 -8.426 -12.516 1.00 95.75 105 LEU A N 1
ATOM 759 C CA . LEU A 1 105 ? 6.282 -7.193 -11.788 1.00 95.75 105 LEU A CA 1
ATOM 760 C C . LEU A 1 105 ? 4.818 -6.779 -11.948 1.00 95.75 105 LEU A C 1
ATOM 762 O O . LEU A 1 105 ? 4.168 -6.452 -10.961 1.00 95.75 105 LEU A O 1
ATOM 766 N N . SER A 1 106 ? 4.279 -6.815 -13.168 1.00 96.81 106 SER A N 1
ATOM 767 C CA . SER A 1 106 ? 2.879 -6.463 -13.419 1.00 96.81 106 SER A CA 1
ATOM 768 C C . SER A 1 106 ? 1.910 -7.429 -12.727 1.00 96.81 106 SER A C 1
ATOM 770 O O . SER A 1 106 ? 0.891 -6.995 -12.184 1.00 96.81 106 SER A O 1
ATOM 772 N N . THR A 1 107 ? 2.259 -8.717 -12.666 1.00 97.44 107 THR A N 1
ATOM 773 C CA . THR A 1 107 ? 1.503 -9.741 -11.932 1.00 97.44 107 THR A CA 1
ATOM 774 C C . THR A 1 107 ? 1.495 -9.460 -10.429 1.00 97.44 107 THR A C 1
ATOM 776 O O . THR A 1 107 ? 0.425 -9.435 -9.816 1.00 97.44 107 THR A O 1
ATOM 779 N N . GLU A 1 108 ? 2.665 -9.201 -9.842 1.00 97.81 108 GLU A N 1
ATOM 780 C CA . GLU A 1 108 ? 2.803 -8.935 -8.407 1.00 97.81 108 GLU A CA 1
ATOM 781 C C . GLU A 1 108 ? 2.128 -7.614 -8.005 1.00 97.81 108 GLU A C 1
ATOM 783 O O . GLU A 1 108 ? 1.387 -7.583 -7.025 1.00 97.81 108 GLU A O 1
ATOM 788 N N . LEU A 1 109 ? 2.272 -6.547 -8.803 1.00 97.81 109 LEU A N 1
ATOM 789 C CA . LEU A 1 109 ? 1.550 -5.285 -8.595 1.00 97.81 109 LEU A CA 1
ATOM 790 C C . LEU A 1 109 ? 0.033 -5.491 -8.668 1.00 97.81 109 LEU A C 1
ATOM 792 O O . LEU A 1 109 ? -0.696 -5.027 -7.798 1.00 97.81 109 LEU A O 1
ATOM 796 N N . GLY A 1 110 ? -0.458 -6.225 -9.670 1.00 98.06 110 GLY A N 1
ATOM 797 C CA . GLY A 1 110 ? -1.887 -6.504 -9.798 1.00 98.06 110 GLY A CA 1
ATOM 798 C C . GLY A 1 110 ? -2.443 -7.324 -8.629 1.00 98.06 110 GLY A C 1
ATOM 799 O O . GLY A 1 110 ? -3.570 -7.090 -8.195 1.00 98.06 110 GLY A O 1
ATOM 800 N N . SER A 1 111 ? -1.667 -8.278 -8.108 1.00 97.81 111 SER A N 1
ATOM 801 C CA . SER A 1 111 ? -2.038 -9.051 -6.919 1.00 97.81 111 SER A CA 1
ATOM 802 C C . SER A 1 111 ? -2.069 -8.175 -5.665 1.00 97.81 111 SER A C 1
ATOM 804 O O . SER A 1 111 ? -3.060 -8.185 -4.933 1.00 97.81 111 SER A O 1
ATOM 806 N N . ALA A 1 112 ? -1.023 -7.374 -5.447 1.00 97.69 112 ALA A N 1
ATOM 807 C CA . ALA A 1 112 ? -0.916 -6.480 -4.300 1.00 97.69 112 ALA A CA 1
ATOM 808 C C . ALA A 1 112 ? -2.018 -5.410 -4.288 1.00 97.69 112 ALA A C 1
ATOM 810 O O . ALA A 1 112 ? -2.655 -5.205 -3.256 1.00 97.69 112 ALA A O 1
ATOM 811 N N . GLY A 1 113 ? -2.289 -4.787 -5.441 1.00 98.00 113 GLY A N 1
ATOM 812 C CA . GLY A 1 113 ? -3.344 -3.785 -5.599 1.00 98.00 113 GLY A CA 1
ATOM 813 C C . GLY A 1 113 ? -4.717 -4.325 -5.200 1.00 98.00 113 GLY A C 1
ATOM 814 O O . GLY A 1 113 ? -5.362 -3.771 -4.311 1.00 98.00 113 GLY A O 1
ATOM 815 N N . ARG A 1 114 ? -5.114 -5.485 -5.744 1.00 98.25 114 ARG A N 1
ATOM 816 C CA . ARG A 1 114 ? -6.373 -6.158 -5.366 1.00 98.25 114 ARG A CA 1
ATOM 817 C C . ARG A 1 114 ? -6.415 -6.567 -3.893 1.00 98.25 114 ARG A C 1
ATOM 819 O O . ARG A 1 114 ? -7.467 -6.465 -3.266 1.00 98.25 114 ARG A O 1
ATOM 826 N N . GLY A 1 115 ? -5.291 -7.035 -3.346 1.00 97.88 115 GLY A N 1
ATOM 827 C CA . GLY A 1 115 ? -5.179 -7.380 -1.929 1.00 97.88 115 GLY A CA 1
ATOM 828 C C . GLY A 1 115 ? -5.479 -6.181 -1.029 1.00 97.88 115 GLY A C 1
ATOM 829 O O . GLY A 1 115 ? -6.311 -6.274 -0.129 1.00 97.88 115 GLY A O 1
ATOM 830 N N . TRP A 1 116 ? -4.873 -5.030 -1.318 1.00 98.19 116 TRP A N 1
ATOM 831 C CA . TRP A 1 116 ? -5.122 -3.790 -0.581 1.00 98.19 116 TRP A CA 1
ATOM 832 C C . TRP A 1 116 ? -6.525 -3.226 -0.796 1.00 98.19 116 TRP A C 1
ATOM 834 O O . TRP A 1 116 ? -7.157 -2.819 0.174 1.00 98.19 116 TRP A O 1
ATOM 844 N N . GLU A 1 117 ? -7.066 -3.258 -2.013 1.00 98.44 117 GLU A N 1
ATOM 845 C CA . GLU A 1 117 ? -8.458 -2.856 -2.267 1.00 98.44 117 GLU A CA 1
ATOM 846 C C . GLU A 1 117 ? -9.447 -3.685 -1.424 1.00 98.44 117 GLU A C 1
ATOM 848 O O . GLU A 1 117 ? -10.312 -3.126 -0.743 1.00 98.44 117 GLU A O 1
ATOM 853 N N . SER A 1 118 ? -9.269 -5.011 -1.394 1.00 97.88 118 SER A N 1
ATOM 854 C CA . SER A 1 118 ? -10.078 -5.930 -0.582 1.00 97.88 118 SER A CA 1
ATOM 855 C C . SER A 1 118 ? -9.933 -5.654 0.920 1.00 97.88 118 SER A C 1
ATOM 857 O O . SER A 1 118 ? -10.931 -5.509 1.633 1.00 97.88 118 SER A O 1
ATOM 859 N N . ALA A 1 119 ? -8.696 -5.510 1.405 1.00 97.88 119 ALA A N 1
ATOM 860 C CA . ALA A 1 119 ? -8.419 -5.219 2.808 1.00 97.88 119 ALA A CA 1
ATOM 861 C C . ALA A 1 119 ? -8.990 -3.859 3.243 1.00 97.88 119 ALA A C 1
ATOM 863 O O . ALA A 1 119 ? -9.563 -3.745 4.327 1.00 97.88 119 ALA A O 1
ATOM 864 N N . GLY A 1 120 ? -8.893 -2.839 2.387 1.00 98.31 120 GLY A N 1
ATOM 865 C CA . GLY A 1 120 ? -9.460 -1.514 2.622 1.00 98.31 120 GLY A CA 1
ATOM 866 C C . GLY A 1 120 ? -10.985 -1.537 2.716 1.00 98.31 120 GLY A C 1
ATOM 867 O O . GLY A 1 120 ? -11.554 -0.949 3.639 1.00 98.31 120 GLY A O 1
ATOM 868 N N . ALA A 1 121 ? -11.654 -2.281 1.829 1.00 98.44 121 ALA A N 1
ATOM 869 C CA . ALA A 1 121 ? -13.102 -2.479 1.886 1.00 98.44 121 ALA A CA 1
ATOM 870 C C . ALA A 1 121 ? -13.535 -3.206 3.171 1.00 98.44 121 ALA A C 1
ATOM 872 O O . ALA A 1 121 ? -14.469 -2.764 3.848 1.00 98.44 121 ALA A O 1
ATOM 873 N N . ALA A 1 122 ? -12.828 -4.277 3.550 1.00 98.12 122 ALA A N 1
ATOM 874 C CA . ALA A 1 122 ? -13.085 -5.015 4.785 1.00 98.12 122 ALA A CA 1
ATOM 875 C C . ALA A 1 122 ? -12.887 -4.133 6.031 1.00 98.12 122 ALA A C 1
ATOM 877 O O . ALA A 1 122 ? -13.744 -4.105 6.920 1.00 98.12 122 ALA A O 1
ATOM 878 N N . LEU A 1 123 ? -11.801 -3.356 6.069 1.00 98.12 123 LEU A N 1
ATOM 879 C CA . LEU A 1 123 ? -11.501 -2.428 7.157 1.00 98.12 123 LEU A CA 1
ATOM 880 C C . LEU A 1 123 ? -12.553 -1.315 7.260 1.00 98.12 123 LEU A C 1
ATOM 882 O O . LEU A 1 123 ? -13.038 -1.022 8.352 1.00 98.12 123 LEU A O 1
ATOM 886 N N . ALA A 1 124 ? -12.954 -0.722 6.133 1.00 98.06 124 ALA A N 1
ATOM 887 C CA . ALA A 1 124 ? -13.996 0.301 6.098 1.00 98.06 124 ALA A CA 1
ATOM 888 C C . ALA A 1 124 ? -15.339 -0.240 6.611 1.00 98.06 124 ALA A C 1
ATOM 890 O O . ALA A 1 124 ? -16.000 0.427 7.408 1.00 98.06 124 ALA A O 1
ATOM 891 N N . ALA A 1 125 ? -15.726 -1.450 6.200 1.00 97.62 125 ALA A N 1
ATOM 892 C CA . ALA A 1 125 ? -16.949 -2.095 6.666 1.00 97.62 125 ALA A CA 1
ATOM 893 C C . ALA A 1 125 ? -16.905 -2.386 8.175 1.00 97.62 125 ALA A C 1
ATOM 895 O O . ALA A 1 125 ? -17.890 -2.148 8.876 1.00 97.62 125 ALA A O 1
ATOM 896 N N . LEU A 1 126 ? -15.764 -2.856 8.689 1.00 96.31 126 LEU A N 1
ATOM 897 C CA . LEU A 1 126 ? -15.566 -3.099 10.118 1.00 96.31 126 LEU A CA 1
ATOM 898 C C . LEU A 1 126 ? -15.707 -1.807 10.935 1.00 96.31 126 LEU A C 1
ATOM 900 O O . LEU A 1 126 ? -16.474 -1.770 11.895 1.00 96.31 126 LEU A O 1
ATOM 904 N N . LEU A 1 127 ? -15.022 -0.734 10.528 1.00 96.00 127 LEU A N 1
ATOM 905 C CA . LEU A 1 127 ? -15.091 0.563 11.206 1.00 96.00 127 LEU A CA 1
ATOM 906 C C . LEU A 1 127 ? -16.507 1.155 11.155 1.00 96.00 127 LEU A C 1
ATOM 908 O O . LEU A 1 127 ? -17.014 1.615 12.177 1.00 96.00 127 LEU A O 1
ATOM 912 N N . ALA A 1 128 ? -17.185 1.068 10.006 1.00 96.38 128 ALA A N 1
ATOM 913 C CA . ALA A 1 128 ? -18.564 1.533 9.858 1.00 96.38 128 ALA A CA 1
ATOM 914 C C . ALA A 1 128 ? -19.530 0.803 10.803 1.00 96.38 128 ALA A C 1
ATOM 916 O O . ALA A 1 128 ? -20.367 1.442 11.440 1.00 96.38 128 ALA A O 1
ATOM 917 N N . ARG A 1 129 ? -19.395 -0.525 10.943 1.00 95.75 129 ARG A N 1
ATOM 918 C CA . ARG A 1 129 ? -20.204 -1.328 11.879 1.00 95.75 129 ARG A CA 1
ATOM 919 C C . ARG A 1 129 ? -20.014 -0.900 13.333 1.00 95.75 129 ARG A C 1
ATOM 921 O O . ARG A 1 129 ? -20.958 -0.991 14.111 1.00 95.75 129 ARG A O 1
ATOM 928 N N . LEU A 1 130 ? -18.822 -0.418 13.682 1.00 93.94 130 LEU A N 1
ATOM 929 C CA . LEU A 1 130 ? -18.503 0.101 15.012 1.00 93.94 130 LEU A CA 1
ATOM 930 C C . LEU A 1 130 ? -18.942 1.559 15.229 1.00 93.94 130 LEU A C 1
ATOM 932 O O . LEU A 1 130 ? -18.797 2.075 16.335 1.00 93.94 130 LEU A O 1
ATOM 936 N N . GLY A 1 131 ? -19.481 2.223 14.200 1.00 95.44 131 GLY A N 1
ATOM 937 C CA . GLY A 1 131 ? -19.816 3.649 14.237 1.00 95.44 131 GLY A CA 1
ATOM 938 C C . GLY A 1 131 ? -18.596 4.572 14.155 1.00 95.44 131 GLY A C 1
ATOM 939 O O . GLY A 1 131 ? -18.690 5.738 14.528 1.00 95.44 131 GLY A O 1
ATOM 940 N N . LEU A 1 132 ? -17.453 4.060 13.690 1.00 95.56 132 LEU A N 1
ATOM 941 C CA . LEU A 1 132 ? -16.210 4.809 13.518 1.00 95.56 132 LEU A CA 1
ATOM 942 C C . LEU A 1 132 ? -16.081 5.370 12.095 1.00 95.56 132 LEU A C 1
ATOM 944 O O . LEU A 1 132 ? -16.718 4.912 11.144 1.00 95.56 132 LEU A O 1
ATOM 948 N N . GLY A 1 133 ? -15.207 6.366 11.938 1.00 96.19 133 GLY A N 1
ATOM 949 C CA . GLY A 1 133 ? -14.876 6.924 10.630 1.00 96.19 133 GLY A CA 1
ATOM 950 C C . GLY A 1 133 ? -14.177 5.898 9.734 1.00 96.19 133 GLY A C 1
ATOM 951 O O . GLY A 1 133 ? -13.201 5.275 10.129 1.00 96.19 133 GLY A O 1
ATOM 952 N N . THR A 1 134 ? -14.632 5.760 8.488 1.00 97.88 134 THR A N 1
ATOM 953 C CA . THR A 1 134 ? -14.086 4.783 7.522 1.00 97.88 134 THR A CA 1
ATOM 954 C C . THR A 1 134 ? -12.834 5.259 6.776 1.00 97.88 134 THR A C 1
ATOM 956 O O . THR A 1 134 ? -12.414 4.612 5.818 1.00 97.88 134 THR A O 1
ATOM 959 N N . GLY A 1 135 ? -12.251 6.393 7.184 1.00 98.00 135 GLY A N 1
ATOM 960 C CA . GLY A 1 135 ? -11.068 7.006 6.562 1.00 98.00 135 GLY A CA 1
ATOM 961 C C . GLY A 1 135 ? -9.906 6.027 6.350 1.00 98.00 135 GLY A C 1
ATOM 962 O O . GLY A 1 135 ? -9.503 5.856 5.201 1.00 98.00 135 GLY A O 1
ATOM 963 N N . PRO A 1 136 ? -9.459 5.290 7.387 1.00 98.19 136 PRO A N 1
ATOM 964 C CA . PRO A 1 136 ? -8.367 4.327 7.245 1.00 98.19 136 PRO A CA 1
ATOM 965 C C . PRO A 1 136 ? -8.609 3.265 6.164 1.00 98.19 136 PRO A C 1
ATOM 967 O O . PRO A 1 136 ? -7.729 2.967 5.364 1.00 98.19 136 PRO A O 1
ATOM 970 N N . GLY A 1 137 ? -9.824 2.710 6.089 1.00 98.00 137 GLY A N 1
ATOM 971 C CA . GLY A 1 137 ? -10.162 1.719 5.062 1.00 98.00 137 GLY A CA 1
ATOM 972 C C . GLY A 1 137 ? -10.136 2.301 3.646 1.00 98.00 137 GLY A C 1
ATOM 973 O O . GLY A 1 137 ? -9.681 1.639 2.714 1.00 98.00 137 GLY A O 1
ATOM 974 N N . ARG A 1 138 ? -10.555 3.565 3.480 1.00 98.44 138 ARG A N 1
ATOM 975 C CA . ARG A 1 138 ? -10.476 4.267 2.188 1.00 98.44 138 ARG A CA 1
ATOM 976 C C . ARG A 1 138 ? -9.035 4.536 1.767 1.00 98.44 138 ARG A C 1
ATOM 978 O O . ARG A 1 138 ? -8.731 4.358 0.595 1.00 98.44 138 ARG A O 1
ATOM 985 N N . GLU A 1 139 ? -8.163 4.921 2.696 1.00 98.19 139 GLU A N 1
ATOM 986 C CA . GLU A 1 139 ? -6.736 5.136 2.414 1.00 98.19 139 GLU A CA 1
ATOM 987 C C . GLU A 1 139 ? -6.055 3.854 1.918 1.00 98.19 139 GLU A C 1
ATOM 989 O O . GLU A 1 139 ? -5.354 3.885 0.906 1.00 98.19 139 GLU A O 1
ATOM 994 N N . VAL A 1 140 ? -6.315 2.709 2.564 1.00 98.31 140 VAL A N 1
ATOM 995 C CA . VAL A 1 140 ? -5.794 1.407 2.105 1.00 98.31 140 VAL A CA 1
ATOM 996 C C . VAL A 1 140 ? -6.327 1.065 0.708 1.00 98.31 140 VAL A C 1
ATOM 998 O O . VAL A 1 140 ? -5.560 0.648 -0.159 1.00 98.31 140 VAL A O 1
ATOM 1001 N N . GLY A 1 141 ? -7.617 1.308 0.450 1.00 98.19 141 GLY A N 1
ATOM 1002 C CA . GLY A 1 141 ? -8.216 1.095 -0.870 1.00 98.19 141 GLY A CA 1
ATOM 1003 C C . GLY A 1 141 ? -7.608 1.976 -1.968 1.00 98.19 141 GLY A C 1
ATOM 1004 O O . GLY A 1 141 ? -7.273 1.474 -3.037 1.00 98.19 141 GLY A O 1
ATOM 1005 N N . GLN A 1 142 ? -7.389 3.265 -1.695 1.00 98.50 142 GLN A N 1
ATOM 1006 C CA . GLN A 1 142 ? -6.748 4.203 -2.629 1.00 98.50 142 GLN A CA 1
ATOM 1007 C C . GLN A 1 142 ? -5.290 3.832 -2.918 1.00 98.50 142 GLN A C 1
ATOM 1009 O O . GLN A 1 142 ? -4.818 3.974 -4.047 1.00 98.50 142 GLN A O 1
ATOM 1014 N N . ALA A 1 143 ? -4.566 3.334 -1.912 1.00 98.06 143 ALA A N 1
ATOM 1015 C CA . ALA A 1 143 ? -3.230 2.790 -2.117 1.00 98.06 143 ALA A CA 1
ATOM 1016 C C . ALA A 1 143 ? -3.264 1.577 -3.059 1.00 98.06 143 ALA A C 1
ATOM 1018 O O . ALA A 1 143 ? -2.443 1.502 -3.974 1.00 98.06 143 ALA A O 1
ATOM 1019 N N . GLY A 1 144 ? -4.231 0.671 -2.879 1.00 98.06 144 GLY A N 1
ATOM 1020 C CA . GLY A 1 144 ? -4.455 -0.468 -3.771 1.00 98.06 144 GLY A CA 1
ATOM 1021 C C . GLY A 1 144 ? -4.761 -0.049 -5.211 1.00 98.06 144 GLY A C 1
ATOM 1022 O O . GLY A 1 144 ? -4.085 -0.505 -6.132 1.00 98.06 144 GLY A O 1
ATOM 1023 N N . GLU A 1 145 ? -5.670 0.910 -5.399 1.00 98.25 145 GLU A N 1
ATOM 1024 C CA . GLU A 1 145 ? -6.010 1.465 -6.715 1.00 98.25 145 GLU A CA 1
ATOM 1025 C C . GLU A 1 145 ? -4.785 2.084 -7.406 1.00 98.25 145 GLU A C 1
ATOM 1027 O O . GLU A 1 145 ? -4.530 1.848 -8.594 1.00 98.25 145 GLU A O 1
ATOM 1032 N N . TRP A 1 146 ? -3.975 2.843 -6.658 1.00 98.06 146 TRP A N 1
ATOM 1033 C CA . TRP A 1 146 ? -2.736 3.406 -7.185 1.00 98.06 146 TRP A CA 1
ATOM 1034 C C . TRP A 1 146 ? -1.782 2.303 -7.657 1.00 98.06 146 TRP A C 1
ATOM 1036 O O . TRP A 1 146 ? -1.274 2.396 -8.777 1.00 98.06 146 TRP A O 1
ATOM 1046 N N . VAL A 1 147 ? -1.574 1.245 -6.865 1.00 97.81 147 VAL A N 1
ATOM 1047 C CA . VAL A 1 147 ? -0.717 0.105 -7.243 1.00 97.81 147 VAL A CA 1
ATOM 1048 C C . VAL A 1 147 ? -1.262 -0.582 -8.502 1.00 97.81 147 VAL A C 1
ATOM 1050 O O . VAL A 1 147 ? -0.518 -0.785 -9.464 1.00 97.81 147 VAL A O 1
ATOM 1053 N N . SER A 1 148 ? -2.568 -0.858 -8.545 1.00 97.50 148 SER A N 1
ATOM 1054 C CA . SER A 1 148 ? -3.266 -1.431 -9.703 1.00 97.50 148 SER A CA 1
ATOM 1055 C C . SER A 1 148 ? -3.077 -0.577 -10.967 1.00 97.50 148 SER A C 1
ATOM 1057 O O . SER A 1 148 ? -2.882 -1.107 -12.064 1.00 97.50 148 SER A O 1
ATOM 1059 N N . SER A 1 149 ? -3.062 0.754 -10.836 1.00 97.06 149 SER A N 1
ATOM 1060 C CA . SER A 1 149 ? -2.863 1.668 -11.968 1.00 97.06 149 SER A CA 1
ATOM 1061 C C . SER A 1 149 ? -1.475 1.547 -12.615 1.00 97.06 149 SER A C 1
ATOM 1063 O O . SER A 1 149 ? -1.357 1.738 -13.830 1.00 97.06 149 SER A O 1
ATOM 1065 N N . GLN A 1 150 ? -0.447 1.156 -11.846 1.00 97.25 150 GLN A N 1
ATOM 1066 C CA . GLN A 1 150 ? 0.929 1.009 -12.339 1.00 97.25 150 GLN A CA 1
ATOM 1067 C C . GLN A 1 150 ? 1.090 -0.177 -13.299 1.00 97.25 150 GLN A C 1
ATOM 1069 O O . GLN A 1 150 ? 1.981 -0.160 -14.148 1.00 97.25 150 GLN A O 1
ATOM 1074 N N . VAL A 1 151 ? 0.199 -1.173 -13.241 1.00 96.50 151 VAL A N 1
ATOM 1075 C CA . VAL A 1 151 ? 0.212 -2.345 -14.138 1.00 96.50 151 VAL A CA 1
ATOM 1076 C C . VAL A 1 151 ? 0.174 -1.922 -15.608 1.00 96.50 151 VAL A C 1
ATOM 1078 O O . VAL A 1 151 ? 0.920 -2.454 -16.431 1.00 96.50 151 VAL A O 1
ATOM 1081 N N . ARG A 1 152 ? -0.660 -0.928 -15.949 1.00 92.75 152 ARG A N 1
ATOM 1082 C CA . ARG A 1 152 ? -0.763 -0.417 -17.327 1.00 92.75 152 ARG A CA 1
ATOM 1083 C C . ARG A 1 152 ? 0.543 0.216 -17.797 1.00 92.75 152 ARG A C 1
ATOM 1085 O O . ARG A 1 152 ? 0.951 -0.010 -18.932 1.00 92.75 152 ARG A O 1
ATOM 1092 N N . GLU A 1 153 ? 1.203 0.968 -16.923 1.00 91.44 153 GLU A N 1
ATOM 1093 C CA . GLU A 1 153 ? 2.472 1.625 -17.238 1.00 91.44 153 GLU A CA 1
ATOM 1094 C C . GLU A 1 153 ? 3.609 0.614 -17.424 1.00 91.44 153 GLU A C 1
ATOM 1096 O O . GLU A 1 153 ? 4.383 0.721 -18.376 1.00 91.44 153 GLU A O 1
ATOM 1101 N N . VAL A 1 154 ? 3.684 -0.402 -16.560 1.00 92.88 154 VAL A N 1
ATOM 1102 C CA . VAL A 1 154 ? 4.666 -1.492 -16.674 1.00 92.88 154 VAL A CA 1
ATOM 1103 C C . VAL A 1 154 ? 4.473 -2.267 -17.981 1.00 92.88 154 VAL A C 1
ATOM 1105 O O . VAL A 1 154 ? 5.443 -2.505 -18.700 1.00 92.88 154 VAL A O 1
ATOM 1108 N N . ASN A 1 155 ? 3.227 -2.594 -18.337 1.00 92.75 155 ASN A N 1
ATOM 1109 C CA . ASN A 1 155 ? 2.922 -3.294 -19.587 1.00 92.75 155 ASN A CA 1
ATOM 1110 C C . ASN A 1 155 ? 3.266 -2.450 -20.821 1.00 92.75 155 ASN A C 1
ATOM 1112 O O . ASN A 1 155 ? 3.872 -2.968 -21.754 1.00 92.75 155 ASN A O 1
ATOM 1116 N N . ARG A 1 156 ? 2.963 -1.144 -20.801 1.00 91.38 156 ARG A N 1
ATOM 1117 C CA . ARG A 1 156 ? 3.350 -0.222 -21.879 1.00 91.38 156 ARG A CA 1
ATOM 1118 C C . ARG A 1 156 ? 4.862 -0.244 -22.117 1.00 91.38 156 ARG A C 1
ATOM 1120 O O . ARG A 1 156 ? 5.299 -0.422 -23.247 1.00 91.38 156 ARG A O 1
ATOM 1127 N N . ARG A 1 157 ? 5.662 -0.143 -21.049 1.00 87.81 157 ARG A N 1
ATOM 1128 C CA . ARG A 1 157 ? 7.133 -0.182 -21.146 1.00 87.81 157 ARG A CA 1
ATOM 1129 C C . ARG A 1 157 ? 7.657 -1.519 -21.652 1.00 87.81 157 ARG A C 1
ATOM 1131 O O . ARG A 1 157 ? 8.590 -1.538 -22.447 1.00 87.81 157 ARG A O 1
ATOM 1138 N N . ARG A 1 158 ? 7.059 -2.632 -21.221 1.00 90.38 158 ARG A N 1
ATOM 1139 C CA . ARG A 1 158 ? 7.387 -3.965 -21.743 1.00 90.38 158 ARG A CA 1
ATOM 1140 C C . ARG A 1 158 ? 7.174 -4.025 -23.256 1.00 90.38 158 ARG A C 1
ATOM 1142 O O . ARG A 1 158 ? 8.049 -4.503 -23.974 1.00 90.38 158 ARG A O 1
ATOM 1149 N N . ASP A 1 159 ? 6.033 -3.536 -23.729 1.00 88.88 159 ASP A N 1
ATOM 1150 C CA . ASP A 1 159 ? 5.691 -3.562 -25.151 1.00 88.88 159 ASP A CA 1
ATOM 1151 C C . ASP A 1 159 ? 6.629 -2.661 -25.971 1.00 88.88 159 ASP A C 1
ATOM 1153 O O . ASP A 1 159 ? 7.011 -3.016 -27.086 1.00 88.88 159 ASP A O 1
ATOM 1157 N N . ASP A 1 160 ? 7.062 -1.529 -25.413 1.00 86.81 160 ASP A N 1
ATOM 1158 C CA . ASP A 1 160 ? 8.041 -0.646 -26.051 1.00 86.81 160 ASP A CA 1
ATOM 1159 C C . ASP A 1 160 ? 9.445 -1.271 -26.110 1.00 86.81 160 ASP A C 1
ATOM 1161 O O . ASP A 1 160 ? 10.098 -1.201 -27.151 1.00 86.81 160 ASP A O 1
ATOM 1165 N N . LEU A 1 161 ? 9.883 -1.970 -25.055 1.00 83.75 161 LEU A N 1
ATOM 1166 C CA . LEU A 1 161 ? 11.147 -2.721 -25.059 1.00 83.75 161 LEU A CA 1
ATOM 1167 C C . LEU A 1 161 ? 11.136 -3.878 -26.069 1.00 83.75 161 LEU A C 1
ATOM 1169 O O . LEU A 1 161 ? 12.150 -4.146 -26.711 1.00 83.75 161 LEU A O 1
ATOM 1173 N N . MET A 1 162 ? 9.994 -4.548 -26.244 1.00 85.06 162 MET A N 1
ATOM 1174 C CA . MET A 1 162 ? 9.842 -5.613 -27.241 1.00 85.06 162 MET A CA 1
ATOM 1175 C C . MET A 1 162 ? 9.974 -5.103 -28.675 1.00 85.06 162 MET A C 1
ATOM 1177 O O . MET A 1 162 ? 10.562 -5.787 -29.507 1.00 85.06 162 MET A O 1
ATOM 1181 N N . LYS A 1 163 ? 9.480 -3.894 -28.963 1.00 85.56 163 LYS A N 1
ATOM 1182 C CA . LYS A 1 163 ? 9.619 -3.265 -30.288 1.00 85.56 163 LYS A CA 1
ATOM 1183 C C . LYS A 1 163 ? 11.057 -2.846 -30.603 1.00 85.56 163 LYS A C 1
ATOM 1185 O O . LYS A 1 163 ? 11.404 -2.734 -31.770 1.00 85.56 163 LYS A O 1
ATOM 1190 N N . GLN A 1 164 ? 11.868 -2.579 -29.578 1.00 76.81 164 GLN A N 1
ATOM 1191 C CA . GLN A 1 164 ? 13.247 -2.101 -29.723 1.00 76.81 164 GLN A CA 1
ATOM 1192 C C . GLN A 1 164 ? 14.285 -3.229 -29.804 1.00 76.81 164 GLN A C 1
ATOM 1194 O O . GLN A 1 164 ? 15.448 -2.951 -30.094 1.00 76.81 164 GLN A O 1
ATOM 1199 N N . ARG A 1 165 ? 13.911 -4.496 -29.559 1.00 66.81 165 ARG A N 1
ATOM 1200 C CA . ARG A 1 165 ? 14.831 -5.623 -29.770 1.00 66.81 165 ARG A CA 1
ATOM 1201 C C . ARG A 1 165 ? 15.053 -5.831 -31.276 1.00 66.81 165 ARG A C 1
ATOM 1203 O O . ARG A 1 165 ? 14.073 -6.097 -31.972 1.00 66.81 165 ARG A O 1
ATOM 1210 N N . PRO A 1 166 ? 16.306 -5.785 -31.771 1.00 58.56 166 PRO A N 1
ATOM 1211 C CA . PRO A 1 166 ? 16.614 -6.187 -33.138 1.00 58.56 166 PRO A CA 1
ATOM 1212 C C . PRO A 1 166 ? 16.140 -7.622 -33.350 1.00 58.56 166 PRO A C 1
ATOM 1214 O O . PRO A 1 166 ? 16.428 -8.501 -32.528 1.00 58.56 166 PRO A O 1
ATOM 1217 N N . GLN A 1 167 ? 15.401 -7.870 -34.428 1.00 51.53 167 GLN A N 1
ATOM 1218 C CA . GLN A 1 167 ? 15.010 -9.235 -34.749 1.00 51.53 167 GLN A CA 1
ATOM 1219 C C . GLN A 1 167 ? 16.265 -10.035 -35.129 1.00 51.53 167 GLN A C 1
ATOM 1221 O O . GLN A 1 167 ? 17.074 -9.545 -35.922 1.00 51.53 167 GLN A O 1
ATOM 1226 N N . PRO A 1 168 ? 16.458 -11.263 -34.608 1.00 46.44 168 PRO A N 1
ATOM 1227 C CA . PRO A 1 168 ? 17.516 -12.143 -35.088 1.00 46.44 168 PRO A CA 1
ATOM 1228 C C . PRO A 1 168 ? 17.222 -12.500 -36.553 1.00 46.44 168 PRO A C 1
ATOM 1230 O O . PRO A 1 168 ? 16.420 -13.382 -36.846 1.00 46.44 168 PRO A O 1
ATOM 1233 N N . GLY A 1 169 ? 17.824 -11.743 -37.472 1.00 50.12 169 GLY A N 1
ATOM 1234 C CA . GLY A 1 169 ? 17.545 -11.793 -38.909 1.00 50.12 169 GLY A CA 1
ATOM 1235 C C . GLY A 1 169 ? 17.713 -10.449 -39.621 1.00 50.12 169 GLY A C 1
ATOM 1236 O O . GLY A 1 169 ? 17.949 -10.432 -40.827 1.00 50.12 169 GLY A O 1
ATOM 1237 N N . GLU A 1 170 ? 17.681 -9.327 -38.896 1.00 44.41 170 GLU A N 1
ATOM 1238 C CA . GLU A 1 170 ? 18.093 -8.033 -39.443 1.00 44.41 170 GLU A CA 1
ATOM 1239 C C . GLU A 1 170 ? 19.621 -7.974 -39.459 1.00 44.41 170 GLU A C 1
ATOM 1241 O O . GLU A 1 170 ? 20.280 -7.478 -38.548 1.00 44.41 170 GLU A O 1
ATOM 1246 N N . SER A 1 171 ? 20.197 -8.550 -40.516 1.00 41.78 171 SER A N 1
ATOM 1247 C CA . SER A 1 171 ? 21.538 -8.197 -40.961 1.00 41.78 171 SER A CA 1
ATOM 1248 C C . SER A 1 171 ? 21.571 -6.679 -41.086 1.00 41.78 171 SER A C 1
ATOM 1250 O O . SER A 1 171 ? 20.988 -6.130 -42.020 1.00 41.78 171 SER A O 1
ATOM 1252 N N . PHE A 1 172 ? 22.242 -5.997 -40.157 1.00 45.84 172 PHE A N 1
ATOM 1253 C CA . PHE A 1 172 ? 22.689 -4.633 -40.391 1.00 45.84 172 PHE A CA 1
ATOM 1254 C C . PHE A 1 172 ? 23.513 -4.698 -41.670 1.00 45.84 172 PHE A C 1
ATOM 1256 O O . PHE A 1 172 ? 24.600 -5.280 -41.684 1.00 45.84 172 PHE A O 1
ATOM 1263 N N . GLY A 1 173 ? 22.918 -4.233 -42.772 1.00 41.91 173 GLY A N 1
ATOM 1264 C CA . GLY A 1 173 ? 23.591 -4.146 -44.053 1.00 41.91 173 GLY A CA 1
ATOM 1265 C C . GLY A 1 173 ? 24.931 -3.492 -43.794 1.00 41.91 173 GLY A C 1
ATOM 1266 O O . GLY A 1 173 ? 24.984 -2.457 -43.131 1.00 41.91 173 GLY A O 1
ATOM 1267 N N . THR A 1 174 ? 25.992 -4.170 -44.219 1.00 42.59 174 THR A N 1
ATOM 1268 C CA . THR A 1 174 ? 27.362 -3.687 -44.193 1.00 42.59 174 THR A CA 1
ATOM 1269 C C . THR A 1 174 ? 27.346 -2.285 -44.781 1.00 42.59 174 THR A C 1
ATOM 1271 O O . THR A 1 174 ? 27.264 -2.114 -45.995 1.00 42.59 174 THR A O 1
ATOM 1274 N N . GLY A 1 175 ? 27.295 -1.287 -43.899 1.00 42.03 175 GLY A N 1
ATOM 1275 C CA . GLY A 1 175 ? 27.454 0.101 -44.262 1.00 42.03 175 GLY A CA 1
ATOM 1276 C C . GLY A 1 175 ? 28.835 0.185 -44.865 1.00 42.03 175 GLY A C 1
ATOM 1277 O O . GLY A 1 175 ? 29.826 -0.059 -44.182 1.00 42.03 175 GLY A O 1
ATOM 1278 N N . ASP A 1 176 ? 28.850 0.411 -46.167 1.00 44.44 176 ASP A N 1
ATOM 1279 C CA . ASP A 1 176 ? 29.992 0.801 -46.964 1.00 44.44 176 ASP A CA 1
ATOM 1280 C C . ASP A 1 176 ? 30.677 1.991 -46.276 1.00 44.44 176 ASP A C 1
ATOM 1282 O O . ASP A 1 176 ? 30.313 3.152 -46.462 1.00 44.44 176 ASP A O 1
ATOM 1286 N N . PHE A 1 177 ? 31.620 1.696 -45.378 1.00 41.78 177 PHE A N 1
ATOM 1287 C CA . PHE A 1 177 ? 32.555 2.683 -44.870 1.00 41.78 177 PHE A CA 1
ATOM 1288 C C . PHE A 1 177 ? 33.542 2.937 -45.999 1.00 41.78 177 PHE A C 1
ATOM 1290 O O . PHE A 1 177 ? 34.565 2.260 -46.131 1.00 41.78 177 PHE A O 1
ATOM 1297 N N . GLY A 1 178 ? 33.160 3.903 -46.835 1.00 35.97 178 GLY A N 1
ATOM 1298 C CA . GLY A 1 178 ? 33.980 4.460 -47.891 1.00 35.97 178 GLY A CA 1
ATOM 1299 C C . GLY A 1 178 ? 35.404 4.679 -47.400 1.00 35.97 178 GLY A C 1
ATOM 1300 O O . GLY A 1 178 ? 35.657 5.276 -46.352 1.00 35.97 178 GLY A O 1
ATOM 1301 N N . THR A 1 179 ? 36.333 4.138 -48.173 1.00 42.62 179 THR A N 1
ATOM 1302 C CA . THR A 1 179 ? 37.772 4.225 -47.972 1.00 42.62 179 THR A CA 1
ATOM 1303 C C . THR A 1 179 ? 38.205 5.688 -48.110 1.00 42.62 179 THR A C 1
ATOM 1305 O O . THR A 1 179 ? 38.472 6.167 -49.206 1.00 42.62 179 THR A O 1
ATOM 1308 N N . GLY A 1 180 ? 38.218 6.410 -46.990 1.00 36.41 180 GLY A N 1
ATOM 1309 C CA . GLY A 1 180 ? 38.754 7.761 -46.847 1.00 36.41 180 GLY A CA 1
ATOM 1310 C C . GLY A 1 180 ? 40.085 7.734 -46.098 1.00 36.41 180 GLY A C 1
ATOM 1311 O O . GLY A 1 180 ? 40.120 7.726 -44.876 1.00 36.41 180 GLY A O 1
ATOM 1312 N N . GLU A 1 181 ? 41.154 7.628 -46.877 1.00 35.72 181 GLU A N 1
ATOM 1313 C CA . GLU A 1 181 ? 42.502 8.185 -46.704 1.00 35.72 181 GLU A CA 1
ATOM 1314 C C . GLU A 1 181 ? 42.916 8.789 -45.331 1.00 35.72 181 GLU A C 1
ATOM 1316 O O . GLU A 1 181 ? 42.484 9.865 -44.934 1.00 35.72 181 GLU A O 1
ATOM 1321 N N . PHE A 1 182 ? 43.830 8.073 -44.662 1.00 38.31 182 PHE A N 1
ATOM 1322 C CA . PHE A 1 182 ? 44.901 8.484 -43.732 1.00 38.31 182 PHE A CA 1
ATOM 1323 C C . PHE A 1 182 ? 44.823 9.815 -42.945 1.00 38.31 182 PHE A C 1
ATOM 1325 O O . PHE A 1 182 ? 45.099 10.894 -43.461 1.00 38.31 182 PHE A O 1
ATOM 1332 N N . GLY A 1 183 ? 44.748 9.675 -41.615 1.00 31.95 183 GLY A N 1
ATOM 1333 C CA . GLY A 1 183 ? 45.322 10.603 -40.632 1.00 31.95 183 GLY A CA 1
ATOM 1334 C C . GLY A 1 183 ? 45.598 9.868 -39.312 1.00 31.95 183 GLY A C 1
ATOM 1335 O O . GLY A 1 183 ? 44.674 9.357 -38.690 1.00 31.95 183 GLY A O 1
ATOM 1336 N N . ALA A 1 184 ? 46.868 9.735 -38.923 1.00 34.34 184 ALA A N 1
ATOM 1337 C CA . ALA A 1 184 ? 47.314 8.984 -37.743 1.00 34.34 184 ALA A CA 1
ATOM 1338 C C . ALA A 1 184 ? 46.876 9.632 -36.406 1.00 34.34 184 ALA A C 1
ATOM 1340 O O . ALA A 1 184 ? 46.789 10.859 -36.343 1.00 34.34 184 ALA A O 1
ATOM 1341 N N . PRO A 1 185 ? 46.662 8.858 -35.321 1.00 37.66 185 PRO A N 1
ATOM 1342 C CA . PRO A 1 185 ? 46.336 9.417 -34.013 1.00 37.66 185 PRO A CA 1
ATOM 1343 C C . PRO A 1 185 ? 47.604 9.832 -33.248 1.00 37.66 185 PRO A C 1
ATOM 1345 O O . PRO A 1 185 ? 48.446 8.998 -32.919 1.00 37.66 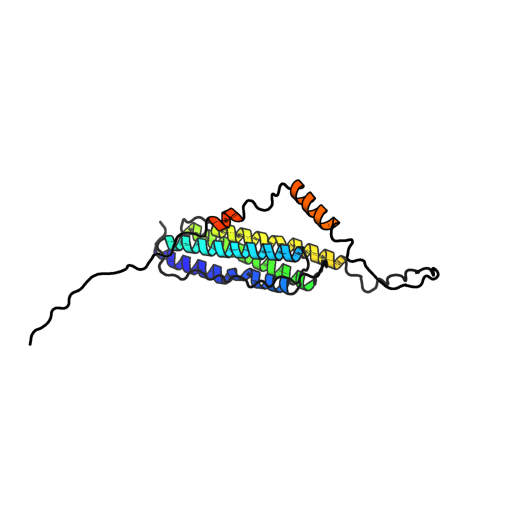185 PRO A O 1
ATOM 1348 N N . THR A 1 186 ? 47.721 11.123 -32.936 1.00 40.62 186 THR A N 1
ATOM 1349 C CA . THR A 1 186 ? 48.513 11.626 -31.801 1.00 40.62 186 THR A CA 1
ATOM 1350 C C . THR A 1 186 ? 47.730 11.454 -30.494 1.00 40.62 186 THR A C 1
ATOM 1352 O O . THR A 1 186 ? 46.502 11.501 -30.494 1.00 40.62 186 THR A O 1
ATOM 1355 N N . GLU A 1 187 ? 48.472 11.218 -29.412 1.00 37.34 187 GLU A N 1
ATOM 1356 C CA . GLU A 1 187 ? 48.060 10.864 -28.043 1.00 37.34 187 GLU A CA 1
ATOM 1357 C C . GLU A 1 187 ? 46.972 11.752 -27.390 1.00 37.34 187 GLU A C 1
ATOM 1359 O O . GLU A 1 187 ? 46.767 12.892 -27.813 1.00 37.34 187 GLU A O 1
ATOM 1364 N N . PRO A 1 188 ? 46.278 11.251 -26.341 1.00 43.69 188 PRO A N 1
ATOM 1365 C CA . PRO A 1 188 ? 45.187 11.956 -25.683 1.00 43.69 188 PRO A CA 1
ATOM 1366 C C . PRO A 1 188 ? 45.682 12.749 -24.467 1.00 43.69 188 PRO A C 1
ATOM 1368 O O . PRO A 1 188 ? 46.124 12.158 -23.489 1.00 43.69 188 PRO A O 1
ATOM 1371 N N . ASP A 1 189 ? 45.497 14.067 -24.488 1.00 36.31 189 ASP A N 1
ATOM 1372 C CA . ASP A 1 189 ? 45.537 14.902 -23.286 1.00 36.31 189 ASP A CA 1
ATOM 1373 C C . ASP A 1 189 ? 44.334 15.864 -23.277 1.00 36.31 189 ASP A C 1
ATOM 1375 O O . ASP A 1 189 ? 44.098 16.610 -24.226 1.00 36.31 189 ASP A O 1
ATOM 1379 N N . ASN A 1 190 ? 43.611 15.847 -22.151 1.00 45.69 190 ASN A N 1
ATOM 1380 C CA . ASN A 1 190 ? 42.726 16.895 -21.616 1.00 45.69 190 ASN A CA 1
ATOM 1381 C C . ASN A 1 190 ? 41.350 17.135 -22.283 1.00 45.69 190 ASN A C 1
ATOM 1383 O O . ASN A 1 190 ? 41.185 18.022 -23.115 1.00 45.69 190 ASN A O 1
ATOM 1387 N N . VAL A 1 191 ? 40.310 16.440 -21.788 1.00 36.78 191 VAL A N 1
ATOM 1388 C CA . VAL A 1 191 ? 38.882 16.803 -22.009 1.00 36.78 191 VAL A CA 1
ATOM 1389 C C . VAL A 1 191 ? 38.089 16.944 -20.692 1.00 36.78 191 VAL A C 1
ATOM 1391 O O . VAL A 1 191 ? 36.872 17.086 -20.711 1.00 36.78 191 VAL A O 1
ATOM 1394 N N . ILE A 1 192 ? 38.740 16.916 -19.522 1.00 42.12 192 ILE A N 1
ATOM 1395 C CA . ILE A 1 192 ? 38.015 16.936 -18.233 1.00 42.12 192 ILE A CA 1
ATOM 1396 C C . ILE A 1 192 ? 37.658 18.355 -17.746 1.00 42.12 192 ILE A C 1
ATOM 1398 O O . ILE A 1 192 ? 36.681 18.501 -17.019 1.00 42.12 192 ILE A O 1
ATOM 1402 N N . ASP A 1 193 ? 38.305 19.420 -18.225 1.00 39.84 193 ASP A N 1
ATOM 1403 C CA . ASP A 1 193 ? 38.109 20.757 -17.630 1.00 39.84 193 ASP A CA 1
ATOM 1404 C C . ASP A 1 193 ? 37.055 21.654 -18.311 1.00 39.84 193 ASP A C 1
ATOM 1406 O O . ASP A 1 193 ? 36.796 22.755 -17.838 1.00 39.84 193 ASP A O 1
ATOM 1410 N N . ALA A 1 194 ? 36.387 21.208 -19.383 1.00 40.28 194 ALA A N 1
ATOM 1411 C CA . ALA A 1 194 ? 35.428 22.052 -20.121 1.00 40.28 194 ALA A CA 1
ATOM 1412 C C . ALA A 1 194 ? 33.936 21.795 -19.808 1.00 40.28 194 ALA A C 1
ATOM 1414 O O . ALA A 1 194 ? 33.079 22.471 -20.367 1.00 40.28 194 ALA A O 1
ATOM 1415 N N . LEU A 1 195 ? 33.597 20.842 -18.929 1.00 42.66 195 LEU A N 1
ATOM 1416 C CA . LEU A 1 195 ? 32.199 20.452 -18.642 1.00 42.66 195 LEU A CA 1
ATOM 1417 C C . LEU A 1 195 ? 31.695 20.853 -17.241 1.00 42.66 195 LEU A C 1
ATOM 1419 O O . LEU A 1 195 ? 30.549 20.563 -16.901 1.00 42.66 195 LEU A O 1
ATOM 1423 N N . GLY A 1 196 ? 32.526 21.518 -16.430 1.00 39.44 196 GLY A N 1
ATOM 1424 C CA . GLY A 1 196 ? 32.187 21.889 -15.049 1.00 39.44 196 GLY A CA 1
ATOM 1425 C C . GLY A 1 196 ? 31.277 23.115 -14.919 1.00 39.44 196 GLY A C 1
ATOM 1426 O O . GLY A 1 196 ? 30.335 23.098 -14.126 1.00 39.44 196 GLY A O 1
ATOM 1427 N N . ASP A 1 197 ? 31.502 24.151 -15.729 1.00 40.53 197 ASP A N 1
ATOM 1428 C CA . ASP A 1 197 ? 30.910 25.472 -15.464 1.00 40.53 197 ASP A CA 1
ATOM 1429 C C . ASP A 1 197 ? 29.553 25.704 -16.155 1.00 40.53 197 ASP A C 1
ATOM 1431 O O . ASP A 1 197 ? 28.695 26.409 -15.620 1.00 40.53 197 ASP A O 1
ATOM 1435 N N . GLU A 1 198 ? 29.281 25.060 -17.297 1.00 41.25 198 GLU A N 1
ATOM 1436 C CA . GLU A 1 198 ? 27.993 25.220 -18.000 1.00 41.25 198 GLU A CA 1
ATOM 1437 C C . GLU A 1 198 ? 26.834 24.463 -17.330 1.00 41.25 198 GLU A C 1
ATOM 1439 O O . GLU A 1 198 ? 25.678 24.890 -17.412 1.00 41.25 198 GLU A O 1
ATOM 1444 N N . VAL A 1 199 ? 27.118 23.372 -16.612 1.00 48.62 199 VAL A N 1
ATOM 1445 C CA . VAL A 1 199 ? 26.081 22.558 -15.955 1.00 48.62 199 VAL A CA 1
ATOM 1446 C C . VAL A 1 199 ? 25.570 23.232 -14.676 1.00 48.62 199 VAL A C 1
ATOM 1448 O O . VAL A 1 199 ? 24.377 23.156 -14.380 1.00 48.62 199 VAL A O 1
ATOM 1451 N N . PHE A 1 200 ? 26.424 23.964 -13.953 1.00 42.94 200 PHE A N 1
ATOM 1452 C CA . PHE A 1 200 ? 26.012 24.694 -12.749 1.00 42.94 200 PHE A CA 1
ATOM 1453 C C . PHE A 1 200 ? 25.164 25.935 -13.073 1.00 42.94 200 PHE A C 1
ATOM 1455 O O . PHE A 1 200 ? 24.137 26.157 -12.428 1.00 42.94 200 PHE A O 1
ATOM 1462 N N . ALA A 1 201 ? 25.499 26.675 -14.136 1.00 43.19 201 ALA A N 1
ATOM 1463 C CA . ALA A 1 201 ? 24.713 27.832 -14.575 1.00 43.19 201 ALA A CA 1
ATOM 1464 C C . ALA A 1 201 ? 23.311 27.450 -15.102 1.00 43.19 201 ALA A C 1
ATOM 1466 O O . ALA A 1 201 ? 22.364 28.233 -14.991 1.00 43.19 201 ALA A O 1
ATOM 1467 N N . ALA A 1 202 ? 23.147 26.239 -15.651 1.00 41.56 202 ALA A N 1
ATOM 1468 C CA . ALA A 1 202 ? 21.857 25.739 -16.134 1.00 41.56 202 ALA A CA 1
ATOM 1469 C C . ALA A 1 202 ? 20.916 25.284 -14.999 1.00 41.56 202 ALA A C 1
ATOM 1471 O O . ALA A 1 202 ? 19.696 25.409 -15.125 1.00 41.56 202 ALA A O 1
ATOM 1472 N N . VAL A 1 203 ? 21.466 24.802 -13.878 1.00 44.41 203 VAL A N 1
ATOM 1473 C CA . VAL A 1 203 ? 20.689 24.385 -12.696 1.00 44.41 203 VAL A CA 1
ATOM 1474 C C . VAL A 1 203 ? 20.156 25.595 -11.925 1.00 44.41 203 VAL A C 1
ATOM 1476 O O . VAL A 1 203 ? 19.001 25.592 -11.501 1.00 44.41 203 VAL A O 1
ATOM 1479 N N . GLU A 1 204 ? 20.945 26.664 -11.812 1.00 42.12 204 GLU A N 1
ATOM 1480 C CA . GLU A 1 204 ? 20.542 27.881 -11.095 1.00 42.12 204 GLU A CA 1
ATOM 1481 C C . GLU A 1 204 ? 19.445 28.657 -11.851 1.00 42.12 204 GLU A C 1
ATOM 1483 O O . GLU A 1 204 ? 18.468 29.116 -11.259 1.00 42.12 204 GLU A O 1
ATOM 1488 N N . LYS A 1 205 ? 19.507 28.680 -13.190 1.00 44.06 205 LYS A N 1
ATOM 1489 C CA . LYS A 1 205 ? 18.499 29.340 -14.041 1.00 44.06 205 LYS A CA 1
ATOM 1490 C C . LYS A 1 205 ? 17.161 28.586 -14.124 1.00 44.06 205 LYS A C 1
ATOM 1492 O O . LYS A 1 205 ? 16.139 29.183 -14.458 1.00 44.06 205 LYS A O 1
ATOM 1497 N N . GLY A 1 206 ? 17.156 27.284 -13.827 1.00 38.62 206 GLY A N 1
ATOM 1498 C CA . GLY A 1 206 ? 15.945 26.457 -13.768 1.00 38.62 206 GLY A CA 1
ATOM 1499 C C . GLY A 1 206 ? 15.162 26.591 -12.456 1.00 38.62 206 GLY A C 1
ATOM 1500 O O . GLY A 1 206 ? 13.946 26.401 -12.455 1.00 38.62 206 GLY A O 1
ATOM 1501 N N . ALA A 1 207 ? 15.831 26.949 -11.354 1.00 43.72 207 ALA A N 1
ATOM 1502 C CA . ALA A 1 207 ? 15.212 27.087 -10.034 1.00 43.72 207 ALA A CA 1
ATOM 1503 C C . ALA A 1 207 ? 14.353 28.362 -9.907 1.00 43.72 207 ALA A C 1
ATOM 1505 O O . ALA A 1 207 ? 13.238 28.300 -9.383 1.00 43.72 207 ALA A O 1
ATOM 1506 N N . ASP A 1 208 ? 14.804 29.483 -10.484 1.00 40.03 208 ASP A N 1
ATOM 1507 C CA . ASP A 1 208 ? 14.054 30.752 -10.500 1.00 40.03 208 ASP A CA 1
ATOM 1508 C C . ASP A 1 208 ? 12.786 30.688 -11.368 1.00 40.03 208 ASP A C 1
ATOM 1510 O O . ASP A 1 208 ? 11.758 31.275 -11.031 1.00 40.03 208 ASP A O 1
ATOM 1514 N N . ALA A 1 209 ? 12.814 29.920 -12.463 1.00 42.31 209 ALA A N 1
ATOM 1515 C CA . ALA A 1 209 ? 11.664 29.752 -13.357 1.00 42.31 209 ALA A CA 1
ATOM 1516 C C . ALA A 1 209 ? 10.518 28.925 -12.738 1.00 42.31 209 ALA A C 1
ATOM 1518 O O . ALA A 1 209 ? 9.390 28.971 -13.231 1.00 42.31 209 ALA A O 1
ATOM 1519 N N . LEU A 1 210 ? 10.794 28.180 -11.661 1.00 39.47 210 LEU A N 1
ATOM 1520 C CA . LEU A 1 210 ? 9.826 27.334 -10.956 1.00 39.47 210 LEU A CA 1
ATOM 1521 C C . LEU A 1 210 ? 9.388 27.908 -9.600 1.00 39.47 210 LEU A C 1
ATOM 1523 O O . LEU A 1 210 ? 8.587 27.276 -8.913 1.00 39.47 210 LEU A O 1
ATOM 1527 N N . GLY A 1 211 ? 9.883 29.088 -9.205 1.00 34.75 211 GLY A N 1
ATOM 1528 C CA . GLY A 1 211 ? 9.529 29.721 -7.928 1.00 34.75 211 GLY A CA 1
ATOM 1529 C C . GLY A 1 211 ? 9.907 28.892 -6.694 1.00 34.75 211 GLY A C 1
ATOM 1530 O O . GLY A 1 211 ? 9.328 29.074 -5.623 1.00 34.75 211 GLY A O 1
ATOM 1531 N N . LEU A 1 212 ? 10.853 27.961 -6.832 1.00 41.53 212 LEU A N 1
ATOM 1532 C CA . LEU A 1 212 ? 11.317 27.119 -5.738 1.00 41.53 212 LEU A CA 1
ATOM 1533 C C . LEU A 1 212 ? 12.499 27.811 -5.062 1.00 41.53 212 LEU A C 1
ATOM 1535 O O . LEU A 1 212 ? 13.641 27.638 -5.475 1.00 41.53 212 LEU A O 1
ATOM 1539 N N . HIS A 1 213 ? 12.228 28.579 -4.005 1.00 39.75 213 HIS A N 1
ATOM 1540 C CA . HIS A 1 213 ? 13.279 29.012 -3.087 1.00 39.75 213 HIS A CA 1
ATOM 1541 C C . HIS A 1 213 ? 13.909 27.778 -2.418 1.00 39.75 213 HIS A C 1
ATOM 1543 O O . HIS A 1 213 ? 13.210 27.057 -1.695 1.00 39.75 213 HIS A O 1
ATOM 1549 N N . PRO A 1 214 ? 15.218 27.524 -2.592 1.00 47.41 214 PRO A N 1
ATOM 1550 C CA . PRO A 1 214 ? 15.902 26.547 -1.774 1.00 47.41 214 PRO A CA 1
ATOM 1551 C C . PRO A 1 214 ? 16.143 27.168 -0.390 1.00 47.41 214 PRO A C 1
ATOM 1553 O O . PRO A 1 214 ? 16.573 28.311 -0.275 1.00 47.41 214 PRO A O 1
ATOM 1556 N N . LEU A 1 215 ? 15.893 26.382 0.661 1.00 45.03 215 LEU A N 1
ATOM 1557 C CA . LEU A 1 215 ? 16.342 26.633 2.041 1.00 45.03 215 LEU A CA 1
ATOM 1558 C C . LEU A 1 215 ? 15.597 27.724 2.842 1.00 45.03 215 LEU A C 1
ATOM 1560 O O . LEU A 1 215 ? 16.219 28.549 3.504 1.00 45.03 215 LEU A O 1
ATOM 1564 N N . GLY A 1 216 ? 14.261 27.662 2.872 1.00 37.41 216 GLY A N 1
ATOM 1565 C CA . GLY A 1 216 ? 13.435 28.394 3.852 1.00 37.41 216 GLY A CA 1
ATOM 1566 C C . GLY A 1 216 ? 12.814 27.531 4.962 1.00 37.41 216 GLY A C 1
ATOM 1567 O O . GLY A 1 216 ? 12.808 27.935 6.121 1.00 37.41 216 GLY A O 1
ATOM 1568 N N . ASP A 1 217 ? 12.342 26.318 4.646 1.00 37.62 217 ASP A N 1
ATOM 1569 C CA . ASP A 1 217 ? 11.447 25.572 5.558 1.00 37.62 217 ASP A CA 1
ATOM 1570 C C . ASP A 1 217 ? 12.033 24.297 6.186 1.00 37.62 217 ASP A C 1
ATOM 1572 O O . ASP A 1 217 ? 11.458 23.744 7.125 1.00 37.62 217 ASP A O 1
ATOM 1576 N N . ALA A 1 218 ? 13.226 23.858 5.773 1.00 36.72 218 ALA A N 1
ATOM 1577 C CA . ALA A 1 218 ? 13.897 22.723 6.419 1.00 36.72 218 ALA A CA 1
ATOM 1578 C C . ALA A 1 218 ? 14.387 23.054 7.847 1.00 36.72 218 ALA A C 1
ATOM 1580 O O . ALA A 1 218 ? 14.473 22.169 8.697 1.00 36.72 218 ALA A O 1
ATOM 1581 N N . ALA A 1 219 ? 14.646 24.334 8.144 1.00 37.62 219 ALA A N 1
ATOM 1582 C CA . ALA A 1 219 ? 15.033 24.779 9.483 1.00 37.62 219 ALA A CA 1
ATOM 1583 C C . ALA A 1 219 ? 13.846 24.837 10.465 1.00 37.62 219 ALA A C 1
ATOM 1585 O O . ALA A 1 219 ? 14.052 24.757 11.674 1.00 37.62 219 ALA A O 1
ATOM 1586 N N . ARG A 1 220 ? 12.600 24.925 9.975 1.00 37.38 220 ARG A N 1
ATOM 1587 C CA . ARG A 1 220 ? 11.410 25.015 10.835 1.00 37.38 220 ARG A CA 1
ATOM 1588 C C . ARG A 1 220 ? 10.934 23.643 11.315 1.00 37.38 220 ARG A C 1
ATOM 1590 O O . ARG A 1 220 ? 10.562 23.494 12.471 1.00 37.38 220 ARG A O 1
ATOM 1597 N N . PHE A 1 221 ? 11.062 22.613 10.476 1.00 37.62 221 PHE A N 1
ATOM 1598 C CA . PHE A 1 221 ? 10.662 21.246 10.831 1.00 37.62 221 PHE A CA 1
ATOM 1599 C C . PHE A 1 221 ? 11.605 20.573 11.850 1.00 37.62 221 PHE A C 1
ATOM 1601 O O . PHE A 1 221 ? 11.173 19.726 12.635 1.00 37.62 221 PHE A O 1
ATOM 1608 N N . LEU A 1 222 ? 12.882 20.977 11.880 1.00 41.69 222 LEU A N 1
ATOM 1609 C CA . LEU A 1 222 ? 13.861 20.505 12.869 1.00 41.69 222 LEU A CA 1
ATOM 1610 C C . LEU A 1 222 ? 13.820 21.287 14.194 1.00 41.69 222 LEU A C 1
ATOM 1612 O O . LEU A 1 222 ? 14.228 20.742 15.216 1.00 41.69 222 LEU A O 1
ATOM 1616 N N . ASN A 1 223 ? 13.303 22.521 14.204 1.00 39.59 223 ASN A N 1
ATOM 1617 C CA . ASN A 1 223 ? 13.244 23.355 15.410 1.00 39.59 223 ASN A CA 1
ATOM 1618 C C . ASN A 1 223 ? 11.989 23.107 16.273 1.00 39.59 223 ASN A C 1
ATOM 1620 O O . ASN A 1 223 ? 12.038 23.327 17.477 1.00 39.59 223 ASN A O 1
ATOM 1624 N N . ASP A 1 224 ? 10.899 22.583 15.700 1.00 37.75 224 ASP A N 1
ATOM 1625 C CA . ASP A 1 224 ? 9.663 22.289 16.451 1.00 37.75 224 ASP A CA 1
ATOM 1626 C C . ASP A 1 224 ? 9.659 20.899 17.127 1.00 37.75 224 ASP A C 1
ATOM 1628 O O . ASP A 1 224 ? 8.736 20.577 17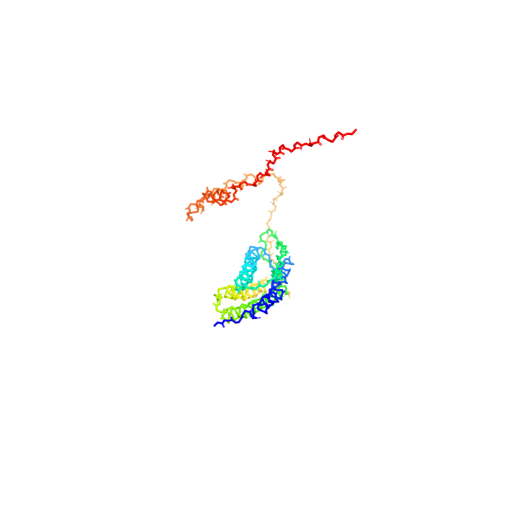.872 1.00 37.75 224 ASP A O 1
ATOM 1632 N N . ASN A 1 225 ? 10.690 20.067 16.912 1.00 39.91 225 ASN A N 1
ATOM 1633 C CA . ASN A 1 225 ? 10.762 18.699 17.455 1.00 39.91 225 ASN A CA 1
ATOM 1634 C C . ASN A 1 225 ? 11.964 18.421 18.376 1.00 39.91 225 ASN A C 1
ATOM 1636 O O . ASN A 1 225 ? 12.153 17.281 18.802 1.00 39.91 225 ASN A O 1
ATOM 1640 N N . VAL A 1 226 ? 12.766 19.432 18.728 1.00 47.94 226 VAL A N 1
ATOM 1641 C CA . VAL A 1 226 ? 13.856 19.282 19.708 1.00 47.94 226 VAL A CA 1
ATOM 1642 C C . VAL A 1 226 ? 13.893 20.482 20.653 1.00 47.94 226 VAL A C 1
ATOM 1644 O O . VAL A 1 226 ? 14.692 21.391 20.474 1.00 47.94 226 VAL A O 1
ATOM 1647 N N . ALA A 1 227 ? 13.032 20.458 21.672 1.00 32.62 227 ALA A N 1
ATOM 1648 C CA . ALA A 1 227 ? 13.324 20.911 23.037 1.00 32.62 227 ALA A CA 1
ATOM 1649 C C . ALA A 1 227 ? 12.054 20.820 23.898 1.00 32.62 227 ALA A C 1
ATOM 1651 O O . ALA A 1 227 ? 11.188 21.676 23.805 1.00 32.62 227 ALA A O 1
ATOM 1652 N N . GLU A 1 228 ? 11.967 19.820 24.777 1.00 35.50 228 GLU A N 1
ATOM 1653 C CA . GLU A 1 228 ? 11.901 20.099 26.216 1.00 35.50 228 GLU A CA 1
ATOM 1654 C C . GLU A 1 228 ? 12.290 18.858 27.045 1.00 35.50 228 GLU A C 1
ATOM 1656 O O . GLU A 1 228 ? 12.210 17.723 26.568 1.00 35.50 228 GLU A O 1
ATOM 1661 N N . PRO A 1 229 ? 12.855 19.080 28.244 1.00 39.19 229 PRO A N 1
ATOM 1662 C CA . PRO A 1 229 ? 13.881 18.226 28.820 1.00 39.19 229 PRO A CA 1
ATOM 1663 C C . PRO A 1 229 ? 13.332 17.078 29.666 1.00 39.19 229 PRO A C 1
ATOM 1665 O O . PRO A 1 229 ? 12.369 17.207 30.420 1.00 39.19 229 PRO A O 1
ATOM 1668 N N . ILE A 1 230 ? 14.064 15.966 29.607 1.00 39.09 230 ILE A N 1
ATOM 1669 C CA . ILE A 1 230 ? 13.976 14.833 30.524 1.00 39.09 230 ILE A CA 1
ATOM 1670 C C . ILE A 1 230 ? 14.038 15.365 31.960 1.00 39.09 230 ILE A C 1
ATOM 1672 O O . ILE A 1 230 ? 15.031 15.962 32.387 1.00 39.09 230 ILE A O 1
ATOM 1676 N N . GLY A 1 231 ? 12.941 15.153 32.685 1.00 35.25 231 GLY A N 1
ATOM 1677 C CA . GLY A 1 231 ? 12.792 15.503 34.085 1.00 35.25 231 GLY A CA 1
ATOM 1678 C C . GLY A 1 231 ? 13.952 14.979 34.926 1.00 35.25 231 GLY A C 1
ATOM 1679 O O . GLY A 1 231 ? 14.330 13.808 34.865 1.00 35.25 231 GLY A O 1
ATOM 1680 N N . ARG A 1 232 ? 14.505 15.887 35.732 1.00 42.38 232 ARG A N 1
ATOM 1681 C CA . ARG A 1 232 ? 15.436 15.588 36.818 1.00 42.38 232 ARG A CA 1
ATOM 1682 C C . ARG A 1 232 ? 14.840 14.538 37.769 1.00 42.38 232 ARG A C 1
ATOM 1684 O O . ARG A 1 232 ? 13.647 14.606 38.068 1.00 42.38 232 ARG A O 1
ATOM 1691 N N . PRO A 1 233 ? 15.664 13.640 38.332 1.00 46.56 233 PRO A N 1
ATOM 1692 C CA . PRO A 1 233 ? 15.240 12.807 39.448 1.00 46.56 233 PRO A CA 1
ATOM 1693 C C . PRO A 1 233 ? 14.966 13.678 40.690 1.00 46.56 233 PRO A C 1
ATOM 1695 O O . PRO A 1 233 ? 15.679 14.663 40.915 1.00 46.56 233 PRO A O 1
ATOM 1698 N N . PRO A 1 234 ? 13.971 13.336 41.526 1.00 49.59 234 PRO A N 1
ATOM 1699 C CA . PRO A 1 234 ? 13.753 14.036 42.782 1.00 49.59 234 PRO A CA 1
ATOM 1700 C C . PRO A 1 234 ? 14.929 13.787 43.734 1.00 49.59 234 PRO A C 1
ATOM 1702 O O . PRO A 1 234 ? 15.202 12.660 44.146 1.00 49.59 234 PRO A O 1
ATOM 1705 N N . THR A 1 235 ? 15.611 14.860 44.127 1.00 43.00 235 THR A N 1
ATOM 1706 C CA . THR A 1 235 ? 16.514 14.864 45.277 1.00 43.00 235 THR A CA 1
ATOM 1707 C C . THR A 1 235 ? 15.681 14.774 46.555 1.00 43.00 235 THR A C 1
ATOM 1709 O O . THR A 1 235 ? 15.163 15.782 47.035 1.00 43.00 235 THR A O 1
ATOM 1712 N N . SER A 1 236 ? 15.552 13.579 47.133 1.00 43.41 236 SER A N 1
ATOM 1713 C CA . SER A 1 236 ? 15.099 13.431 48.516 1.00 43.41 236 SER A CA 1
ATOM 1714 C C . SER A 1 236 ? 16.277 13.687 49.463 1.00 43.41 236 SER A C 1
ATOM 1716 O O . SER A 1 236 ? 16.971 12.762 49.881 1.00 43.41 236 SER A O 1
ATOM 1718 N N . SER A 1 237 ? 16.508 14.955 49.803 1.00 44.34 237 SER A N 1
ATOM 1719 C CA . SER A 1 237 ? 17.219 15.312 51.033 1.00 44.34 237 SER A CA 1
ATOM 1720 C C . SER A 1 237 ? 16.181 15.350 52.151 1.00 44.34 237 SER A C 1
ATOM 1722 O O . SER A 1 237 ? 15.470 16.334 52.336 1.00 44.34 237 SER A O 1
ATOM 1724 N N . GLY A 1 238 ? 16.014 14.212 52.819 1.00 44.44 238 GLY A N 1
ATOM 1725 C CA . GLY A 1 238 ? 15.154 14.052 53.983 1.00 44.44 238 GLY A CA 1
ATOM 1726 C C . GLY A 1 238 ? 15.963 13.400 55.088 1.00 44.44 238 GLY A C 1
ATOM 1727 O O . GLY A 1 238 ? 16.040 12.175 55.159 1.00 44.44 238 GLY A O 1
ATOM 1728 N N . SER A 1 239 ? 16.584 14.229 55.923 1.00 48.91 239 SER A N 1
ATOM 1729 C CA . SER A 1 239 ? 17.247 13.842 57.163 1.00 48.91 239 SER A CA 1
ATOM 1730 C C . SER A 1 239 ? 16.329 12.948 57.996 1.00 48.91 239 SER A C 1
ATOM 1732 O O . SER A 1 239 ? 15.307 13.402 58.507 1.00 48.91 239 SER A O 1
ATOM 1734 N N . ARG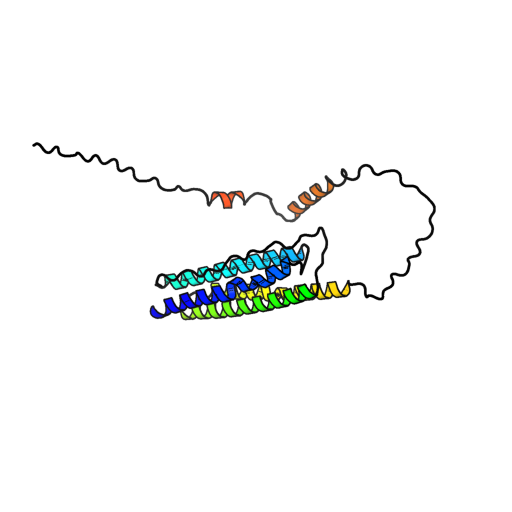 A 1 240 ? 16.694 11.672 58.147 1.00 45.78 240 ARG A N 1
ATOM 1735 C CA . ARG A 1 240 ? 16.076 10.770 59.118 1.00 45.78 240 ARG A CA 1
ATOM 1736 C C . ARG A 1 240 ? 17.144 10.362 60.129 1.00 45.78 240 ARG A C 1
ATOM 1738 O O . ARG A 1 240 ? 18.037 9.573 59.845 1.00 45.78 240 ARG A O 1
ATOM 1745 N N . SER A 1 241 ? 17.057 10.999 61.289 1.00 51.78 241 SER A N 1
ATOM 1746 C CA . SER A 1 241 ? 17.778 10.695 62.519 1.00 51.78 241 SER A CA 1
ATOM 1747 C C . SER A 1 241 ? 17.527 9.251 62.960 1.00 51.78 241 SER A C 1
ATOM 1749 O O . SER A 1 241 ? 16.375 8.821 63.043 1.00 51.78 241 SER A O 1
ATOM 1751 N N . TRP A 1 242 ? 18.594 8.527 63.290 1.00 47.75 242 TRP A N 1
ATOM 1752 C CA . TRP A 1 242 ? 18.526 7.258 64.013 1.00 47.75 242 TRP A CA 1
ATOM 1753 C C . TRP A 1 242 ? 18.391 7.526 65.520 1.00 47.75 242 TRP A C 1
ATOM 1755 O O . TRP A 1 242 ? 19.145 8.352 66.039 1.00 47.75 242 TRP A O 1
ATOM 1765 N N . PRO A 1 243 ? 17.494 6.843 66.254 1.00 63.41 243 PRO A N 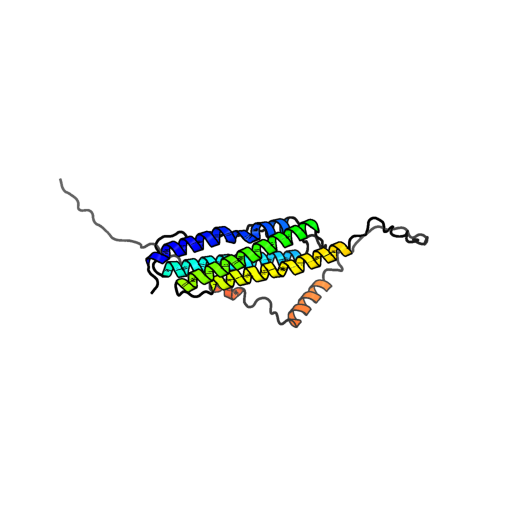1
ATOM 1766 C CA . PRO A 1 243 ? 17.563 6.815 67.707 1.00 63.41 243 PRO A CA 1
ATOM 1767 C C . PRO A 1 243 ? 18.669 5.849 68.156 1.00 63.41 243 PRO A C 1
ATOM 1769 O O . PRO A 1 243 ? 18.672 4.672 67.790 1.00 63.41 243 PRO A O 1
ATOM 1772 N N . GLN A 1 244 ? 19.597 6.351 68.973 1.00 56.00 244 GLN A N 1
ATOM 1773 C CA . GLN A 1 244 ? 20.466 5.529 69.812 1.00 56.00 244 GLN A CA 1
ATOM 1774 C C . GLN A 1 244 ? 19.587 4.697 70.756 1.00 56.00 244 GLN A C 1
ATOM 1776 O O . GLN A 1 244 ? 18.807 5.254 71.528 1.00 56.00 244 GLN A O 1
ATOM 1781 N N . ARG A 1 245 ? 19.711 3.367 70.703 1.00 50.91 245 ARG A N 1
ATOM 1782 C CA . ARG A 1 245 ? 19.337 2.515 71.833 1.00 50.91 245 ARG A CA 1
ATOM 1783 C C . ARG A 1 245 ? 20.520 2.474 72.789 1.00 50.91 245 ARG A C 1
ATOM 1785 O O . ARG A 1 245 ? 21.624 2.127 72.381 1.00 50.91 245 ARG A O 1
ATOM 1792 N N . ALA A 1 246 ? 20.252 2.869 74.024 1.00 62.38 246 ALA A N 1
ATOM 1793 C CA . ALA A 1 246 ? 21.061 2.522 75.173 1.00 62.38 246 ALA A CA 1
ATOM 1794 C C . ALA A 1 246 ? 20.841 1.041 75.498 1.00 62.38 246 ALA A C 1
ATOM 1796 O O . ALA A 1 246 ? 19.688 0.614 75.547 1.00 62.38 246 ALA A O 1
ATOM 1797 N N . GLU A 1 247 ? 21.936 0.316 75.696 1.00 55.47 247 GLU A N 1
ATOM 1798 C CA . GLU A 1 247 ? 22.130 -0.773 76.663 1.00 55.47 247 GLU A CA 1
ATOM 1799 C C . GLU A 1 247 ? 23.638 -0.969 76.861 1.00 55.47 247 GLU A C 1
ATOM 1801 O O . GLU A 1 247 ? 24.375 -0.935 75.846 1.00 55.47 247 GLU A O 1
#

Secondary structure (DSSP, 8-state):
---TTHHHHHHHHHHHHHHHHGGGGHHHHHHIIIIIS-SHHHHHHHHHHHHHHHHHHHHHHHHHHHHHTTT--SPPPP--PPP-PPPPP--SS-----HHHHHHHHHHHHHHHHHHHHHHHHHHHHHHHTT---HHHHHHHHHHHHHHHHHHHHHHHHHHHHHHSPPTT--------------PPPPP---STTSSHHHHHHHHHHHHTTT--SSSSHHHHHHSSS--PPPPPP------PPPPPP-